Protein 9M1Q (pdb70)

Structure (mmCIF, N/CA/C/O backbone):
data_9M1Q
#
_entry.id   9M1Q
#
_cell.length_a   124.008
_cell.length_b   58.547
_cell.length_c   84.870
_cell.angle_alpha   90.000
_cell.angle_beta   133.116
_cell.angle_gamma   90.000
#
_symmetry.space_group_name_H-M   'C 1 2 1'
#
loop_
_entity.id
_entity.type
_entity.pdbx_description
1 polymer 'Nucleotide-binding protein Rv1421'
2 non-polymer 'HEXAETHYLENE GLYCOL'
3 water water
#
loop_
_atom_site.group_PDB
_atom_site.id
_atom_site.type_symbol
_atom_site.label_atom_id
_atom_site.label_alt_id
_atom_site.label_comp_id
_atom_site.label_asym_id
_atom_site.label_entity_id
_atom_site.label_seq_id
_atom_site.pdbx_PDB_ins_code
_atom_site.Cartn_x
_atom_site.Cartn_y
_atom_site.Cartn_z
_atom_site.occupancy
_atom_site.B_iso_or_equiv
_atom_site.auth_seq_id
_atom_site.auth_comp_id
_atom_site.auth_asym_id
_atom_site.auth_atom_id
_atom_site.pdbx_PDB_model_num
ATOM 1 N N . GLY A 1 16 ? 31.79782 36.41439 48.86029 1.000 56.89283 16 GLY A N 1
ATOM 2 C CA . GLY A 1 16 ? 30.78694 37.02592 48.01718 1.000 54.77965 16 GLY A CA 1
ATOM 3 C C . GLY A 1 16 ? 29.43628 37.10216 48.70380 1.000 56.33678 16 GLY A C 1
ATOM 4 O O . GLY A 1 16 ? 29.32351 37.63172 49.80856 1.000 54.59658 16 GLY A O 1
ATOM 5 N N . ILE A 1 17 ? 28.40648 36.57202 48.04879 1.000 53.00407 17 ILE A N 1
ATOM 6 C CA . ILE A 1 17 ? 27.06369 36.52000 48.62138 1.000 48.12349 17 ILE A CA 1
ATOM 7 C C . ILE A 1 17 ? 26.37757 35.25646 48.11654 1.000 48.78488 17 ILE A C 1
ATOM 8 O O . ILE A 1 17 ? 26.45387 34.93584 46.92584 1.000 47.30792 17 ILE A O 1
ATOM 13 N N . ASP A 1 18 ? 25.73364 34.52238 49.03053 1.000 42.02861 18 ASP A N 1
ATOM 14 C CA . ASP A 1 18 ? 24.85781 33.41463 48.66758 1.000 39.28799 18 ASP A CA 1
ATOM 15 C C . ASP A 1 18 ? 23.47154 33.98578 48.40250 1.000 33.70345 18 ASP A C 1
ATOM 16 O O . ASP A 1 18 ? 22.97188 34.78722 49.19236 1.000 32.43821 18 ASP A O 1
ATOM 21 N N . VAL A 1 19 ? 22.86246 33.59417 47.29107 1.000 32.37935 19 VAL A N 1
ATOM 22 C CA . VAL A 1 19 ? 21.56670 34.12638 46.88840 1.000 29.52530 19 VAL A CA 1
ATOM 23 C C . VAL A 1 19 ? 20.60505 32.96103 46.71978 1.000 30.30877 19 VAL A C 1
ATOM 24 O O . VAL A 1 19 ? 20.90528 32.00941 45.99269 1.000 29.46910 19 VAL A O 1
ATOM 28 N N . VAL A 1 20 ? 19.44493 33.04860 47.37714 1.000 26.35476 20 VAL A N 1
ATOM 29 C CA . VAL A 1 20 ? 18.36597 32.08192 47.21192 1.000 23.76258 20 VAL A CA 1
ATOM 30 C C . VAL A 1 20 ? 17.16423 32.83799 46.66812 1.000 26.78662 20 VAL A C 1
ATOM 31 O O . VAL A 1 20 ? 16.84591 33.92770 47.15763 1.000 28.00249 20 VAL A O 1
ATOM 35 N N . LEU A 1 21 ? 16.51550 32.28133 45.65251 1.000 22.69498 21 LEU A N 1
ATOM 36 C CA . LEU A 1 21 ? 15.32923 32.88588 45.05822 1.000 26.15032 21 LEU A CA 1
ATOM 37 C C . LEU A 1 21 ? 14.15200 31.95380 45.29084 1.000 29.23228 21 LEU A C 1
ATOM 38 O O . LEU A 1 21 ? 14.20935 30.77829 44.92108 1.000 26.56554 21 LEU A O 1
ATOM 43 N N . VAL A 1 22 ? 13.08600 32.47533 45.89573 1.000 22.76267 22 VAL A N 1
ATOM 44 C CA . VAL A 1 22 ? 11.90420 31.69295 46.24845 1.000 23.92820 22 VAL A CA 1
ATOM 45 C C . VAL A 1 22 ? 10.75401 32.13819 45.36216 1.000 29.47485 22 VAL A C 1
ATOM 46 O O . VAL A 1 22 ? 10.48465 33.34211 45.24117 1.000 25.09414 22 VAL A O 1
ATOM 50 N N . THR A 1 23 ? 10.09703 31.17689 44.71748 1.000 24.79200 23 THR A N 1
ATOM 51 C CA . THR A 1 23 ? 8.84527 31.47176 44.03754 1.000 23.53648 23 THR A CA 1
ATOM 52 C C . THR A 1 23 ? 7.96213 30.23251 44.06872 1.000 25.08100 23 THR A C 1
ATOM 53 O O . THR A 1 23 ? 8.26870 29.24916 44.73953 1.000 22.79450 23 THR A O 1
ATOM 57 N N . GLY A 1 24 ? 6.81893 30.31618 43.42241 1.000 24.27300 24 GLY A N 1
ATOM 58 C CA . GLY A 1 24 ? 5.89224 29.20670 43.43106 1.000 24.40273 24 GLY A CA 1
ATOM 59 C C . GLY A 1 24 ? 4.45478 29.67134 43.31296 1.000 24.55416 24 GLY A C 1
ATOM 60 O O . GLY A 1 24 ? 4.16905 30.84779 43.08763 1.000 26.51306 24 GLY A O 1
ATOM 61 N N . LEU A 1 25 ? 3.55991 28.70971 43.46381 1.000 21.18327 25 LEU A N 1
ATOM 62 C CA . LEU A 1 25 ? 2.13450 28.96199 43.33048 1.000 21.84905 25 LEU A CA 1
ATOM 63 C C . LEU A 1 25 ? 1.55398 29.62994 44.57872 1.000 26.84201 25 LEU A C 1
ATOM 64 O O . LEU A 1 25 ? 2.03040 29.42786 45.69981 1.000 25.23467 25 LEU A O 1
ATOM 69 N N . SER A 1 26 ? 0.51492 30.44913 44.36169 1.000 27.23641 26 SER A N 1
ATOM 70 C CA . SER A 1 26 ? -0.22619 31.07720 45.45544 1.000 25.08551 26 SER A CA 1
ATOM 71 C C . SER A 1 26 ? -0.71779 30.01609 46.42933 1.000 24.65101 26 SER A C 1
ATOM 72 O O . SER A 1 26 ? -1.43438 29.09289 46.03531 1.000 28.96180 26 SER A O 1
ATOM 75 N N . GLY A 1 27 ? -0.35382 30.14979 47.70068 1.000 25.42894 27 GLY A N 1
ATOM 76 C CA . GLY A 1 27 ? -0.81126 29.21757 48.70430 1.000 27.23225 27 GLY A CA 1
ATOM 77 C C . GLY A 1 27 ? 0.03844 27.97813 48.88210 1.000 23.48004 27 GLY A C 1
ATOM 78 O O . GLY A 1 27 ? -0.28080 27.15710 49.74315 1.000 25.19925 27 GLY A O 1
ATOM 79 N N . ALA A 1 28 ? 1.11371 27.82513 48.11410 1.000 21.41716 28 ALA A N 1
ATOM 80 C CA . ALA A 1 28 ? 1.96139 26.64025 48.18828 1.000 20.38343 28 ALA A CA 1
ATOM 81 C C . ALA A 1 28 ? 3.01619 26.73525 49.27702 1.000 23.29763 28 ALA A C 1
ATOM 82 O O . ALA A 1 28 ? 3.67423 25.73158 49.56449 1.000 22.47414 28 ALA A O 1
ATOM 84 N N . GLY A 1 29 ? 3.21980 27.91640 49.85965 1.000 22.70836 29 GLY A N 1
ATOM 85 C CA . GLY A 1 29 ? 4.13101 28.03617 50.98324 1.000 24.56555 29 GLY A CA 1
ATOM 86 C C . GLY A 1 29 ? 5.32034 28.95829 50.83009 1.000 23.22559 29 GLY A C 1
ATOM 87 O O . GLY A 1 29 ? 6.29420 28.81667 51.57435 1.000 23.29345 29 GLY A O 1
ATOM 88 N N . ARG A 1 30 ? 5.26306 29.91193 49.88866 1.000 21.23310 30 ARG A N 1
ATOM 89 C CA . ARG A 1 30 ? 6.35996 30.86655 49.73145 1.000 22.86175 30 ARG A CA 1
ATOM 90 C C . ARG A 1 30 ? 6.60013 31.65978 51.00868 1.000 25.77855 30 ARG A C 1
ATOM 91 O O . ARG A 1 30 ? 7.75583 31.88919 51.38906 1.000 23.29573 30 ARG A O 1
ATOM 99 N N . GLY A 1 31 ? 5.51602 32.08173 51.67491 1.000 25.12077 31 GLY A N 1
ATOM 100 C CA . GLY A 1 31 ? 5.64731 32.83229 52.91789 1.000 27.05891 31 GLY A CA 1
ATOM 101 C C . GLY A 1 31 ? 6.34166 32.05652 54.02661 1.000 26.44303 31 GLY A C 1
ATOM 102 O O . GLY A 1 31 ? 7.20006 32.59500 54.73564 1.000 27.47836 31 GLY A O 1
ATOM 103 N N . THR A 1 32 ? 5.97483 30.78724 54.20303 1.000 24.13672 32 THR A N 1
ATOM 104 C CA . THR A 1 32 ? 6.65285 29.95919 55.19482 1.000 26.29555 32 THR A CA 1
ATOM 105 C C . THR A 1 32 ? 8.10756 29.72056 54.81155 1.000 27.14933 32 THR A C 1
ATOM 106 O O . THR A 1 32 ? 8.98063 29.73874 55.67451 1.000 25.06546 32 THR A O 1
ATOM 110 N N . ALA A 1 33 ? 8.40128 29.52759 53.51860 1.000 22.18848 33 ALA A N 1
ATOM 111 C CA . ALA A 1 33 ? 9.80222 29.36758 53.12969 1.000 22.97049 33 ALA A CA 1
ATOM 112 C C . ALA A 1 33 ? 10.62099 30.60964 53.48382 1.000 24.30353 33 ALA A C 1
ATOM 113 O O . ALA A 1 33 ? 11.76820 30.50143 53.92949 1.000 26.03007 33 ALA A O 1
ATOM 115 N N . ALA A 1 34 ? 10.04755 31.79728 53.29288 1.000 23.14328 34 ALA A N 1
ATOM 116 C CA . ALA A 1 34 ? 10.76955 33.02288 53.61715 1.000 27.57861 34 ALA A CA 1
ATOM 117 C C . ALA A 1 34 ? 10.99746 33.12994 55.11909 1.000 28.52139 34 ALA A C 1
ATOM 118 O O . ALA A 1 34 ? 12.08394 33.52101 55.56090 1.000 30.20843 34 ALA A O 1
ATOM 120 N N . LYS A 1 35 ? 10.00934 32.72561 55.91069 1.000 28.23568 35 LYS A N 1
ATOM 121 C CA . LYS A 1 35 ? 10.15355 32.74579 57.36462 1.000 30.53448 35 LYS A CA 1
ATOM 122 C C . LYS A 1 35 ? 11.22732 31.76982 57.83141 1.000 31.84785 35 LYS A C 1
ATOM 123 O O . LYS A 1 35 ? 12.02811 32.10144 58.71953 1.000 32.77063 35 LYS A O 1
ATOM 129 N N . VAL A 1 36 ? 11.25711 30.55619 57.25729 1.000 26.60480 36 VAL A N 1
ATOM 130 C CA . VAL A 1 36 ? 12.30365 29.59999 57.61249 1.000 27.15056 36 VAL A CA 1
ATOM 131 C C . VAL A 1 36 ? 13.67829 30.16230 57.27086 1.000 30.67500 36 VAL A C 1
ATOM 132 O O . VAL A 1 36 ? 14.61589 30.05698 58.06798 1.000 29.84143 36 VAL A O 1
ATOM 136 N N . LEU A 1 37 ? 13.82116 30.77139 56.09116 1.000 26.54070 37 LEU A N 1
ATOM 137 C CA . LEU A 1 37 ? 15.11881 31.32932 55.70809 1.000 29.26665 37 LEU A CA 1
ATOM 138 C C . LEU A 1 37 ? 15.51821 32.48434 56.62486 1.000 30.61833 37 LEU A C 1
ATOM 139 O O . LEU A 1 37 ? 16.68648 32.61102 57.00411 1.000 31.25658 37 LEU A O 1
ATOM 144 N N . GLU A 1 38 ? 14.57237 33.35745 56.96126 1.000 31.87029 38 GLU A N 1
ATOM 145 C CA . GLU A 1 38 ? 14.88820 34.43280 57.89923 1.000 34.70342 38 GLU A CA 1
ATOM 146 C C . GLU A 1 38 ? 15.37454 33.86392 59.22675 1.000 36.48062 38 GLU A C 1
ATOM 147 O O . GLU A 1 38 ? 16.37738 34.33491 59.79175 1.000 35.42027 38 GLU A O 1
ATOM 153 N N . ASP A 1 39 ? 14.70210 32.81464 59.71325 1.000 32.81044 39 ASP A N 1
ATOM 154 C CA . ASP A 1 39 ? 15.08414 32.16510 60.96547 1.000 36.64501 39 ASP A CA 1
ATOM 155 C C . ASP A 1 39 ? 16.47943 31.55368 60.89561 1.000 41.26004 39 ASP A C 1
ATOM 156 O O . ASP A 1 39 ? 17.17441 31.47647 61.91967 1.000 37.87777 39 ASP A O 1
ATOM 161 N N . LEU A 1 40 ? 16.89420 31.07883 59.71480 1.000 32.83384 40 LEU A N 1
ATOM 162 C CA . LEU A 1 40 ? 18.22408 30.51667 59.51871 1.000 32.11698 40 LEU A CA 1
ATOM 163 C C . LEU A 1 40 ? 19.28422 31.58576 59.31565 1.000 36.80436 40 LEU A C 1
ATOM 164 O O . LEU A 1 40 ? 20.45125 31.23774 59.12156 1.000 40.20663 40 LEU A O 1
ATOM 169 N N . GLY A 1 41 ? 18.90671 32.86765 59.32171 1.000 37.84350 41 GLY A N 1
ATOM 170 C CA . GLY A 1 41 ? 19.85804 33.96226 59.26795 1.000 39.69918 41 GLY A CA 1
ATOM 171 C C . GLY A 1 41 ? 19.92296 34.69787 57.95148 1.000 39.25720 41 GLY A C 1
ATOM 172 O O . GLY A 1 41 ? 20.72852 35.62397 57.81792 1.000 37.89678 41 GLY A O 1
ATOM 173 N N . TRP A 1 42 ? 19.09881 34.33028 56.97717 1.000 35.43893 42 TRP A N 1
ATOM 174 C CA . TRP A 1 42 ? 19.07403 35.02751 55.70302 1.000 34.00894 42 TRP A CA 1
ATOM 175 C C . TRP A 1 42 ? 18.41000 36.38686 55.84967 1.000 32.41845 42 TRP A C 1
ATOM 176 O O . TRP A 1 42 ? 17.46428 36.56041 56.61789 1.000 36.91094 42 TRP A O 1
ATOM 187 N N . TYR A 1 43 ? 18.90815 37.36200 55.09923 1.000 35.18394 43 TYR A N 1
ATOM 188 C CA . TYR A 1 43 ? 18.18256 38.60883 54.91285 1.000 38.40098 43 TYR A CA 1
ATOM 189 C C . TYR A 1 43 ? 17.19801 38.39802 53.76774 1.000 35.26912 43 TYR A C 1
ATOM 190 O O . TYR A 1 43 ? 17.60281 38.04444 52.65685 1.000 35.58070 43 TYR A O 1
ATOM 199 N N . VAL A 1 44 ? 15.91135 38.59811 54.03464 1.000 36.37147 44 VAL A N 1
ATOM 200 C CA . VAL A 1 44 ? 14.86146 38.26000 53.08005 1.000 37.33892 44 VAL A CA 1
ATOM 201 C C . VAL A 1 44 ? 14.26168 39.53862 52.51649 1.000 40.60951 44 VAL A C 1
ATOM 202 O O . VAL A 1 44 ? 13.67012 40.34258 53.25334 1.000 42.79740 44 VAL A O 1
ATOM 206 N N . ALA A 1 45 ? 14.41636 39.72297 51.21107 1.000 37.15470 45 ALA A N 1
ATOM 207 C CA . ALA A 1 45 ? 13.70856 40.76164 50.46978 1.000 40.94776 45 ALA A CA 1
ATOM 208 C C . ALA A 1 45 ? 12.44491 40.14158 49.88270 1.000 46.10017 45 ALA A C 1
ATOM 209 O O . ALA A 1 45 ? 12.52348 39.29063 48.99185 1.000 41.50622 45 ALA A O 1
ATOM 211 N N . ASP A 1 46 ? 11.27906 40.54782 50.38281 1.000 46.07952 46 ASP A N 1
ATOM 212 C CA . ASP A 1 46 ? 10.03737 39.95581 49.90243 1.000 46.59379 46 ASP A CA 1
ATOM 213 C C . ASP A 1 46 ? 9.43228 40.80426 48.79237 1.000 49.96334 46 ASP A C 1
ATOM 214 O O . ASP A 1 46 ? 9.65941 42.01497 48.70858 1.000 50.47779 46 ASP A O 1
ATOM 219 N N . ASN A 1 47 ? 8.66607 40.13758 47.93028 1.000 46.23557 47 ASN A N 1
ATOM 220 C CA . ASN A 1 47 ? 7.92523 40.77241 46.84093 1.000 52.64044 47 ASN A CA 1
ATOM 221 C C . ASN A 1 47 ? 8.83892 41.59441 45.93457 1.000 55.82110 47 ASN A C 1
ATOM 222 O O . ASN A 1 47 ? 8.43033 42.61007 45.36384 1.000 56.34946 47 ASN A O 1
ATOM 227 N N . LEU A 1 48 ? 10.07569 41.13417 45.77227 1.000 50.70154 48 LEU A N 1
ATOM 228 C CA . LEU A 1 48 ? 11.07437 41.84661 44.99219 1.000 55.65169 48 LEU A CA 1
ATOM 229 C C . LEU A 1 48 ? 11.02951 41.38029 43.54305 1.000 58.78231 48 LEU A C 1
ATOM 230 O O . LEU A 1 48 ? 11.26530 40.19180 43.28324 1.000 57.49943 48 LEU A O 1
ATOM 235 N N . PRO A 1 49 ? 10.73109 42.24768 42.57323 1.000 62.09604 49 PRO A N 1
ATOM 236 C CA . PRO A 1 49 ? 10.93373 41.86618 41.17922 1.000 64.24492 49 PRO A CA 1
ATOM 237 C C . PRO A 1 49 ? 12.41203 41.65579 40.90162 1.000 63.63663 49 PRO A C 1
ATOM 238 O O . PRO A 1 49 ? 13.27521 42.22299 41.59538 1.000 67.62946 49 PRO A O 1
ATOM 242 N N . PRO A 1 50 ? 12.75623 40.82107 39.92001 1.000 66.42961 50 PRO A N 1
ATOM 243 C CA . PRO A 1 50 ? 14.16039 40.39665 39.77218 1.000 68.23721 50 PRO A CA 1
ATOM 244 C C . PRO A 1 50 ? 15.16780 41.52441 39.60935 1.000 67.29427 50 PRO A C 1
ATOM 245 O O . PRO A 1 50 ? 16.34116 41.33121 39.94948 1.000 65.95638 50 PRO A O 1
ATOM 249 N N . GLN A 1 51 ? 14.76127 42.69364 39.10858 1.000 70.57945 51 GLN A N 1
ATOM 250 C CA . GLN A 1 51 ? 15.74977 43.72082 38.79309 1.000 69.84612 51 GLN A CA 1
ATOM 251 C C . GLN A 1 51 ? 16.51031 44.18070 40.03049 1.000 68.95634 51 GLN A C 1
ATOM 252 O O . GLN A 1 51 ? 17.69329 44.52241 39.93321 1.000 71.56120 51 GLN A O 1
ATOM 258 N N . LEU A 1 52 ? 15.86638 44.17932 41.20045 1.000 67.00466 52 LEU A N 1
ATOM 259 C CA . LEU A 1 52 ? 16.52870 44.67047 42.40392 1.000 66.79651 52 LEU A CA 1
ATOM 260 C C . LEU A 1 52 ? 17.60278 43.72378 42.91259 1.000 64.98663 52 LEU A C 1
ATOM 261 O O . LEU A 1 52 ? 18.42270 44.13873 43.73782 1.000 61.14541 52 LEU A O 1
ATOM 266 N N . ILE A 1 53 ? 17.60310 42.46446 42.46577 1.000 64.06151 53 ILE A N 1
ATOM 267 C CA . ILE A 1 53 ? 18.55941 41.48879 42.98688 1.000 60.88163 53 ILE A CA 1
ATOM 268 C C . ILE A 1 53 ? 19.98527 41.95226 42.71214 1.000 55.05504 53 ILE A C 1
ATOM 269 O O . ILE A 1 53 ? 20.79161 42.12708 43.63252 1.000 56.80570 53 ILE A O 1
ATOM 274 N N . THR A 1 54 ? 20.30720 42.17337 41.43629 1.000 59.98058 54 THR A N 1
ATOM 275 C CA . THR A 1 54 ? 21.65885 42.58109 41.06516 1.000 60.02813 54 THR A CA 1
ATOM 276 C C . THR A 1 54 ? 22.01508 43.93072 41.67055 1.000 59.37578 54 THR A C 1
ATOM 277 O O . THR A 1 54 ? 23.12130 44.11615 42.19329 1.000 57.00036 54 THR A O 1
ATOM 281 N N . ARG A 1 55 ? 21.08504 44.88543 41.61376 1.000 61.03339 55 ARG A N 1
ATOM 282 C CA . ARG A 1 55 ? 21.32892 46.18452 42.22742 1.000 62.00038 55 ARG A CA 1
ATOM 283 C C . ARG A 1 55 ? 21.55844 46.04596 43.72590 1.000 57.63392 55 ARG A C 1
ATOM 284 O O . ARG A 1 55 ? 22.44040 46.70516 44.28588 1.000 59.03122 55 ARG A O 1
ATOM 292 N N . MET A 1 56 ? 20.79699 45.16665 44.38858 1.000 59.49251 56 MET A N 1
ATOM 293 C CA . MET A 1 56 ? 20.99292 44.95149 45.81928 1.000 56.09579 56 MET A CA 1
ATOM 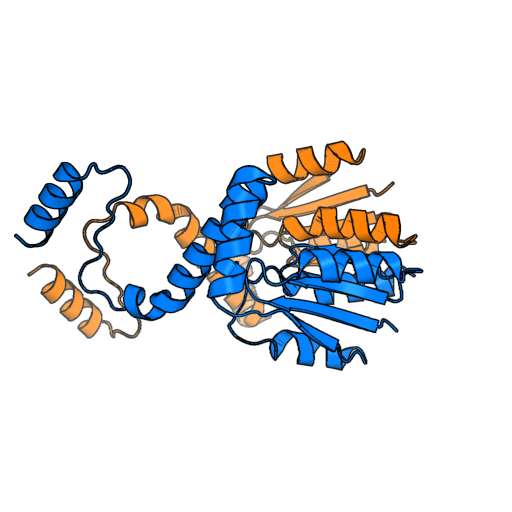294 C C . MET A 1 56 ? 22.32324 44.26600 46.10129 1.000 56.69087 56 MET A C 1
ATOM 295 O O . MET A 1 56 ? 23.03273 44.64009 47.04386 1.000 55.60170 56 MET A O 1
ATOM 300 N N . VAL A 1 57 ? 22.67156 43.24803 45.31075 1.000 56.49547 57 VAL A N 1
ATOM 301 C CA . VAL A 1 57 ? 23.97065 42.60151 45.47639 1.000 56.81841 57 VAL A CA 1
ATOM 302 C C . VAL A 1 57 ? 25.09388 43.60477 45.23313 1.000 56.52528 57 VAL A C 1
ATOM 303 O O . VAL A 1 57 ? 26.01501 43.74272 46.04891 1.000 56.18168 57 VAL A O 1
ATOM 307 N N . ASP A 1 58 ? 25.02047 44.33950 44.11612 1.000 56.92868 58 ASP A N 1
ATOM 308 C CA . ASP A 1 58 ? 26.03403 45.35203 43.82868 1.000 56.82813 58 ASP A CA 1
ATOM 309 C C . ASP A 1 58 ? 26.07814 46.41169 44.92130 1.000 55.25457 58 ASP A C 1
ATOM 310 O O . ASP A 1 58 ? 27.15949 46.87297 45.31028 1.000 54.14079 58 ASP A O 1
ATOM 315 N N . PHE A 1 59 ? 24.91118 46.82374 45.41908 1.000 53.05325 59 PHE A N 1
ATOM 316 C CA . PHE A 1 59 ? 24.89009 47.78682 46.51106 1.000 54.26404 59 PHE A CA 1
ATOM 317 C C . PHE A 1 59 ? 25.56881 47.20993 47.74477 1.000 56.52033 59 PHE A C 1
ATOM 318 O O . PHE A 1 59 ? 26.47206 47.82874 48.31500 1.000 58.75257 59 PHE A O 1
ATOM 326 N N . GLY A 1 60 ? 25.15614 46.00980 48.15755 1.000 57.65477 60 GLY A N 1
ATOM 327 C CA . GLY A 1 60 ? 25.73405 45.40393 49.34650 1.000 56.29626 60 GLY A CA 1
ATOM 328 C C . GLY A 1 60 ? 27.23171 45.20041 49.23908 1.000 56.37425 60 GLY A C 1
ATOM 329 O O . GLY A 1 60 ? 27.97081 45.46666 50.19058 1.000 60.20723 60 GLY A O 1
ATOM 330 N N . LEU A 1 61 ? 27.70089 44.72695 48.08039 1.000 57.22380 61 LEU A N 1
ATOM 331 C CA . LEU A 1 61 ? 29.13934 44.59319 47.86600 1.000 59.12343 61 LEU A CA 1
ATOM 332 C C . LEU A 1 61 ? 29.83892 45.93301 48.06145 1.000 60.54801 61 LEU A C 1
ATOM 333 O O . LEU A 1 61 ? 30.82027 46.03335 48.80625 1.000 62.57991 61 LEU A O 1
ATOM 338 N N . ALA A 1 62 ? 29.32470 46.98503 47.41786 1.000 59.18687 62 ALA A N 1
ATOM 339 C CA . ALA A 1 62 ? 29.87703 48.31991 47.61743 1.000 59.13852 62 ALA A CA 1
ATOM 340 C C . ALA A 1 62 ? 29.63963 48.82474 49.03467 1.000 59.05052 62 ALA A C 1
ATOM 341 O O . ALA A 1 62 ? 30.43897 49.61350 49.55156 1.000 57.47235 62 ALA A O 1
ATOM 343 N N . ALA A 1 63 ? 28.56198 48.37974 49.68122 1.000 57.63745 63 ALA A N 1
ATOM 344 C CA . ALA A 1 63 ? 28.21033 48.87536 51.00669 1.000 57.20949 63 ALA A CA 1
ATOM 345 C C . ALA A 1 63 ? 29.04546 48.26840 52.12765 1.000 62.34705 63 ALA A C 1
ATOM 346 O O . ALA A 1 63 ? 28.91306 48.70894 53.27590 1.000 63.47515 63 ALA A O 1
ATOM 348 N N . GLY A 1 64 ? 29.89843 47.28847 51.83249 1.000 62.11260 64 GLY A N 1
ATOM 349 C CA . GLY A 1 64 ? 30.62230 46.58623 52.87401 1.000 57.87341 64 GLY A CA 1
ATOM 350 C C . GLY A 1 64 ? 29.66354 45.89695 53.81972 1.000 60.58403 64 GLY A C 1
ATOM 351 O O . GLY A 1 64 ? 29.81090 45.97386 55.04362 1.000 62.22085 64 GLY A O 1
ATOM 352 N N . SER A 1 65 ? 28.66700 45.22291 53.25579 1.000 59.39426 65 SER A N 1
ATOM 353 C CA . SER A 1 65 ? 27.59093 44.66665 54.06054 1.000 60.39813 65 SER A CA 1
ATOM 354 C C . SER A 1 65 ? 28.06044 43.45578 54.85483 1.000 55.06722 65 SER A C 1
ATOM 355 O O . SER A 1 65 ? 28.82633 42.62161 54.36584 1.000 58.06605 65 SER A O 1
ATOM 358 N N . ARG A 1 66 ? 27.59168 43.37043 56.09740 1.000 55.16480 66 ARG A N 1
ATOM 359 C CA . ARG A 1 66 ? 27.66163 42.11818 56.83767 1.000 55.65130 66 ARG A CA 1
ATOM 360 C C . ARG A 1 66 ? 26.81857 41.03086 56.17836 1.000 54.71728 66 ARG A C 1
ATOM 361 O O . ARG A 1 66 ? 27.08947 39.84039 56.37649 1.000 53.14622 66 ARG A O 1
ATOM 369 N N . ILE A 1 67 ? 25.81332 41.41664 55.39358 1.000 53.03037 67 ILE A N 1
ATOM 370 C CA . ILE A 1 67 ? 24.85889 40.47337 54.81506 1.000 47.34723 67 ILE A CA 1
ATOM 371 C C . ILE A 1 67 ? 25.57024 39.65299 53.74634 1.000 43.91021 67 ILE A C 1
ATOM 372 O O . ILE A 1 67 ? 25.91351 40.17066 52.68127 1.000 46.21032 67 ILE A O 1
ATOM 377 N N . THR A 1 68 ? 25.77647 38.36684 54.02217 1.000 39.05298 68 THR A N 1
ATOM 378 C CA . THR A 1 68 ? 26.34514 37.43779 53.05862 1.000 41.29726 68 THR A CA 1
ATOM 379 C C . THR A 1 68 ? 25.33467 36.40853 52.56230 1.000 40.50322 68 THR A C 1
ATOM 380 O O . THR A 1 68 ? 25.69052 35.55706 51.73914 1.000 41.64290 68 THR A O 1
ATOM 384 N N . GLN A 1 69 ? 24.09847 36.45045 53.05428 1.000 38.70047 69 GLN A N 1
ATOM 385 C CA . GLN A 1 69 ? 23.06418 35.46916 52.71519 1.000 35.25037 69 GLN A CA 1
ATOM 386 C C . GLN A 1 69 ? 21.78982 36.24047 52.38703 1.000 33.52674 69 GLN A C 1
ATOM 387 O O . GLN A 1 69 ? 21.11657 36.73672 53.29381 1.000 34.81878 69 GLN A O 1
ATOM 393 N N . LEU A 1 70 ? 21.47324 36.34381 51.09801 1.000 32.11919 70 LEU A N 1
ATOM 394 C CA . LEU A 1 70 ? 20.32569 37.10096 50.61057 1.000 31.62707 70 LEU A CA 1
ATOM 395 C C . LEU A 1 70 ? 19.29760 36.14047 50.02778 1.000 30.15262 70 LEU A C 1
ATOM 396 O O . LEU A 1 70 ? 19.61185 35.37189 49.11768 1.000 31.29192 70 LEU A O 1
ATOM 401 N N . ALA A 1 71 ? 18.07737 36.19235 50.54334 1.000 31.21442 71 ALA A N 1
ATOM 402 C CA . ALA A 1 71 ? 16.95733 35.44473 49.98154 1.000 29.47239 71 ALA A CA 1
ATOM 403 C C . ALA A 1 71 ? 15.92234 36.42458 49.45279 1.000 35.13855 71 ALA A C 1
ATOM 404 O O . ALA A 1 71 ? 15.65582 37.45986 50.07540 1.000 34.16185 71 ALA A O 1
ATOM 406 N N . VAL A 1 72 ? 15.35650 36.11080 48.29291 1.000 29.65467 72 VAL A N 1
ATOM 407 C CA . VAL A 1 72 ? 14.40708 36.98251 47.61912 1.000 31.28824 72 VAL A CA 1
ATOM 408 C C . VAL A 1 72 ? 13.15568 36.17283 47.33764 1.000 34.66202 72 VAL A C 1
ATOM 409 O O . VAL A 1 72 ? 13.23925 35.09209 46.74314 1.000 30.13939 72 VAL A O 1
ATOM 413 N N . VAL A 1 73 ? 12.00621 36.67292 47.78047 1.000 31.44986 73 VAL A N 1
ATOM 414 C CA . VAL A 1 73 ? 10.72356 36.13822 47.33284 1.000 31.45297 73 VAL A CA 1
ATOM 415 C C . VAL A 1 73 ? 10.31252 36.96770 46.12975 1.000 38.96450 73 VAL A C 1
ATOM 416 O O . VAL A 1 73 ? 10.03842 38.16504 46.25283 1.000 38.79244 73 VAL A O 1
ATOM 420 N N . MET A 1 74 ? 10.28269 36.33398 44.96354 1.000 35.73509 74 MET A N 1
ATOM 421 C CA . MET A 1 74 ? 10.23996 37.07070 43.71158 1.000 42.20304 74 MET A CA 1
ATOM 422 C C . MET A 1 74 ? 8.82310 37.53387 43.41406 1.000 47.41561 74 MET A C 1
ATOM 423 O O . MET A 1 74 ? 7.86416 36.76831 43.55504 1.000 45.60071 74 MET A O 1
ATOM 428 N N . ASP A 1 75 ? 8.69953 38.80436 43.03153 1.000 52.12433 75 ASP A N 1
ATOM 429 C CA . ASP A 1 75 ? 7.45265 39.36833 42.51764 1.000 55.30262 75 ASP A CA 1
ATOM 430 C C . ASP A 1 75 ? 7.37594 39.04456 41.03165 1.000 60.25851 75 ASP A C 1
ATOM 431 O O . ASP A 1 75 ? 7.91050 39.76299 40.18586 1.000 61.52412 75 ASP A O 1
ATOM 436 N N . VAL A 1 76 ? 6.71605 37.93179 40.70841 1.000 58.48532 76 VAL A N 1
ATOM 437 C CA . VAL A 1 76 ? 6.56582 37.53328 39.31360 1.000 63.31635 76 VAL A CA 1
ATOM 438 C C . VAL A 1 76 ? 5.29252 38.09510 38.69118 1.000 66.84456 76 VAL A C 1
ATOM 439 O O . VAL A 1 76 ? 5.19971 38.17949 37.45624 1.000 67.02269 76 VAL A O 1
ATOM 443 N N . ARG A 1 77 ? 4.30886 38.47904 39.50843 1.000 66.96834 77 ARG A N 1
ATOM 444 C CA . ARG A 1 77 ? 3.07764 39.10748 39.02809 1.000 67.11744 77 ARG A CA 1
ATOM 445 C C . ARG A 1 77 ? 3.27500 40.57381 38.65760 1.000 73.06128 77 ARG A C 1
ATOM 446 O O . ARG A 1 77 ? 2.41715 41.41376 38.94574 1.000 72.58966 77 ARG A O 1
ATOM 454 N N . SER A 1 78 ? 4.40593 40.90686 38.04067 1.000 75.50516 78 SER A N 1
ATOM 455 C CA . SER A 1 78 ? 4.67625 42.25121 37.56373 1.000 78.13494 78 SER A CA 1
ATOM 456 C C . SER A 1 78 ? 4.98540 42.20103 36.07656 1.000 80.71633 78 SER A C 1
ATOM 457 O O . SER A 1 78 ? 5.67933 41.29208 35.61027 1.000 80.49343 78 SER A O 1
ATOM 460 N N . ARG A 1 79 ? 4.46693 43.18772 35.33454 1.000 78.70940 79 ARG A N 1
ATOM 461 C CA . ARG A 1 79 ? 4.76148 43.27707 33.90688 1.000 80.76481 79 ARG A CA 1
ATOM 462 C C . ARG A 1 79 ? 6.26200 43.34742 33.65215 1.000 81.89726 79 ARG A C 1
ATOM 463 O O . ARG A 1 79 ? 6.73173 42.93340 32.58532 1.000 82.59668 79 ARG A O 1
ATOM 471 N N . GLY A 1 80 ? 7.02575 43.85555 34.61855 1.000 81.45916 80 GLY A N 1
ATOM 472 C CA . GLY A 1 80 ? 8.47047 43.89425 34.51697 1.000 80.66534 80 GLY A CA 1
ATOM 473 C C . GLY A 1 80 ? 9.11978 42.59367 34.94219 1.000 82.22058 80 GLY A C 1
ATOM 474 O O . GLY A 1 80 ? 9.86401 42.54934 35.92786 1.000 83.70230 80 GLY A O 1
ATOM 475 N N . PHE A 1 81 ? 8.83362 41.52595 34.19774 1.000 81.25362 81 PHE A N 1
ATOM 476 C CA . PHE A 1 81 ? 9.39210 40.20166 34.44368 1.000 77.29610 81 PHE A CA 1
ATOM 477 C C . PHE A 1 81 ? 9.09098 39.29431 33.25835 1.000 74.85387 81 PHE A C 1
ATOM 478 O O . PHE A 1 81 ? 7.93717 38.91283 33.04280 1.000 75.79913 81 PHE A O 1
ATOM 486 N N . THR A 1 82 ? 10.11083 38.95168 32.47642 1.000 73.91782 82 THR A N 1
ATOM 487 C CA . THR A 1 82 ? 9.92727 37.99840 31.39264 1.000 72.33139 82 THR A CA 1
ATOM 488 C C . THR A 1 82 ? 9.60846 36.61564 31.96701 1.000 71.63050 82 THR A C 1
ATOM 489 O O . THR A 1 82 ? 9.54187 36.41458 33.18145 1.000 73.18173 82 THR A O 1
ATOM 493 N N . GLY A 1 83 ? 9.40741 35.63962 31.08100 1.000 71.70466 83 GLY A N 1
ATOM 494 C CA . GLY A 1 83 ? 8.98260 34.32606 31.53623 1.000 66.35237 83 GLY A CA 1
ATOM 495 C C . GLY A 1 83 ? 10.04916 33.52029 32.25632 1.000 62.46735 83 GLY A C 1
ATOM 496 O O . GLY A 1 83 ? 9.70688 32.64025 33.05128 1.000 57.20364 83 GLY A O 1
ATOM 497 N N . ASP A 1 84 ? 11.32459 33.80660 32.01374 1.000 63.47891 84 ASP A N 1
ATOM 498 C CA . ASP A 1 84 ? 12.42096 32.95453 32.45310 1.000 59.88922 84 ASP A CA 1
ATOM 499 C C . ASP A 1 84 ? 13.33607 33.69724 33.42337 1.000 63.97815 84 ASP A C 1
ATOM 500 O O . ASP A 1 84 ? 13.24208 34.91462 33.59786 1.000 64.92331 84 ASP A O 1
ATOM 505 N N . LEU A 1 85 ? 14.24472 32.94125 34.04856 1.000 59.33365 85 LEU A N 1
ATOM 506 C CA . LEU A 1 85 ? 15.26344 33.49119 34.93786 1.000 58.32165 85 LEU A CA 1
ATOM 507 C C . LEU A 1 85 ? 16.65019 33.51392 34.30468 1.000 60.49239 85 LEU A C 1
ATOM 508 O O . LEU A 1 85 ? 17.64212 33.70255 35.01871 1.000 58.32133 85 LEU A O 1
ATOM 513 N N . ASP A 1 86 ? 16.75257 33.31708 32.98724 1.000 64.26134 86 ASP A N 1
ATOM 514 C CA . ASP A 1 86 ? 18.07051 33.29620 32.35603 1.000 62.75868 86 ASP A CA 1
ATOM 515 C C . ASP A 1 86 ? 18.74953 34.65690 32.41739 1.000 62.16377 86 ASP A C 1
ATOM 516 O O . ASP A 1 86 ? 19.98238 34.73128 32.42769 1.000 63.57391 86 ASP A O 1
ATOM 521 N N . SER A 1 87 ? 17.97215 35.73914 32.45555 1.000 61.90440 87 SER A N 1
ATOM 522 C CA . SER A 1 87 ? 18.57162 37.06213 32.57885 1.000 62.73937 87 SER A CA 1
ATOM 523 C C . SER A 1 87 ? 19.21307 37.24713 33.94801 1.000 62.33869 87 SER A C 1
ATOM 524 O O . SER A 1 87 ? 20.32102 37.78772 34.05471 1.000 60.20214 87 SER A O 1
ATOM 527 N N . VAL A 1 88 ? 18.53494 36.79442 35.00532 1.000 59.83349 88 VAL A N 1
ATOM 528 C CA . VAL A 1 88 ? 19.06378 36.95837 36.35438 1.000 57.72330 88 VAL A CA 1
ATOM 529 C C . VAL A 1 88 ? 20.28457 36.07258 36.56239 1.000 53.03316 88 VAL A C 1
ATOM 530 O O . VAL A 1 88 ? 21.27694 36.49431 37.16955 1.000 54.30929 88 VAL A O 1
ATOM 534 N N . ARG A 1 89 ? 20.23832 34.83596 36.06279 1.000 53.22937 89 ARG A N 1
ATOM 535 C CA . ARG A 1 89 ? 21.35401 33.92021 36.27623 1.000 52.76753 89 ARG A CA 1
ATOM 536 C C . ARG A 1 89 ? 22.62266 34.41514 35.58432 1.000 57.41976 89 ARG A C 1
ATOM 537 O O . ARG A 1 89 ? 23.71678 34.34239 36.15582 1.000 51.47467 89 ARG A O 1
ATOM 545 N N . ASN A 1 90 ? 22.49524 34.92952 34.35733 1.000 58.76668 90 ASN A N 1
ATOM 546 C CA . ASN A 1 90 ? 23.67401 35.37587 33.61728 1.000 60.09531 90 ASN A CA 1
ATOM 547 C C . ASN A 1 90 ? 24.30509 36.60243 34.26523 1.000 58.84792 90 ASN A C 1
ATOM 548 O O . ASN A 1 90 ? 25.53383 36.68787 34.37708 1.000 58.91183 90 ASN A O 1
ATOM 553 N N . GLU A 1 91 ? 23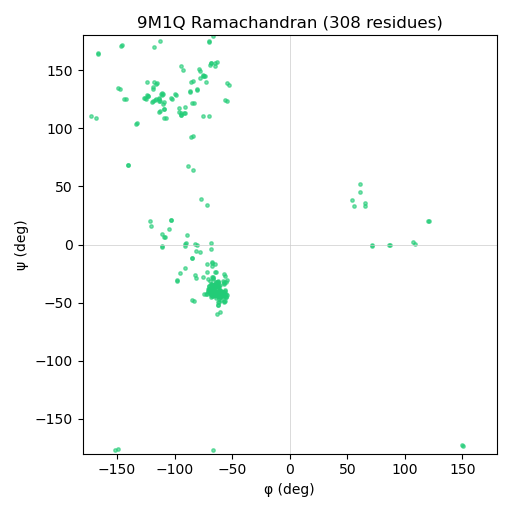.48421 37.55568 34.71137 1.000 58.96334 91 GLU A N 1
ATOM 554 C CA . GLU A 1 91 ? 24.02981 38.74708 35.35417 1.000 59.12895 91 GLU A CA 1
ATOM 555 C C . GLU A 1 91 ? 24.65471 38.41986 36.70770 1.000 58.72909 91 GLU A C 1
ATOM 556 O O . GLU A 1 91 ? 25.70276 38.97365 37.06129 1.000 57.05710 91 GLU A O 1
ATOM 562 N N . LEU A 1 92 ? 24.03576 37.52348 37.48177 1.000 52.43796 92 LEU A N 1
ATOM 563 C CA . LEU A 1 92 ? 24.68501 37.06541 38.70610 1.000 52.87345 92 LEU A CA 1
ATOM 564 C C . LEU A 1 92 ? 25.97683 36.31663 38.40543 1.000 50.46170 92 LEU A C 1
ATOM 565 O O . LEU A 1 92 ? 26.92658 36.37453 39.19434 1.000 46.41015 92 LEU A O 1
ATOM 570 N N . ALA A 1 93 ? 26.02907 35.61530 37.26939 1.000 53.06747 93 ALA A N 1
ATOM 571 C CA . ALA A 1 93 ? 27.22197 34.85409 36.91106 1.000 53.19332 93 ALA A CA 1
ATOM 572 C C . ALA A 1 93 ? 28.43022 35.76554 36.72889 1.000 55.34936 93 ALA A C 1
ATOM 573 O O . ALA A 1 93 ? 29.55558 35.39418 37.08292 1.000 53.03948 93 ALA A O 1
ATOM 575 N N . THR A 1 94 ? 28.21757 36.97060 36.19787 1.000 55.67122 94 THR A N 1
ATOM 576 C CA . THR A 1 94 ? 29.32368 37.91102 36.03447 1.000 58.58346 94 THR A CA 1
ATOM 577 C C . THR A 1 94 ? 29.86255 38.42805 37.35968 1.000 59.03154 94 THR A C 1
ATOM 578 O O . THR A 1 94 ? 30.84458 39.17736 37.35568 1.000 64.34495 94 THR A O 1
ATOM 582 N N . ARG A 1 95 ? 29.25188 38.05800 38.48526 1.000 55.03830 95 ARG A N 1
ATOM 583 C CA . ARG A 1 95 ? 29.72406 38.46623 39.80071 1.000 52.48517 95 ARG A CA 1
ATOM 584 C C . ARG A 1 95 ? 30.04550 37.27017 40.68308 1.000 46.55731 95 ARG A C 1
ATOM 585 O O . ARG A 1 95 ? 30.07793 37.40218 41.91083 1.000 47.87396 95 ARG A O 1
ATOM 593 N N . ALA A 1 96 ? 30.27428 36.10476 40.07036 1.000 48.94197 96 ALA A N 1
ATOM 594 C CA . ALA A 1 96 ? 30.71072 34.89306 40.76592 1.000 48.92511 96 ALA A CA 1
ATOM 595 C C . ALA A 1 96 ? 29.64364 34.38333 41.73511 1.000 45.10897 96 ALA A C 1
ATOM 596 O O . ALA A 1 96 ? 29.96041 33.86150 42.80374 1.000 45.86948 96 ALA A O 1
ATOM 598 N N . ILE A 1 97 ? 28.37260 34.52604 41.35634 1.000 48.09605 97 ILE A N 1
ATOM 599 C CA . ILE A 1 97 ? 27.24729 34.08831 42.17605 1.000 39.75878 97 ILE A CA 1
ATOM 600 C C . ILE A 1 97 ? 26.37150 33.16420 41.34498 1.000 40.18920 97 ILE A C 1
ATOM 601 O O . ILE A 1 97 ? 25.94376 33.53294 40.24490 1.000 39.64343 97 ILE A O 1
ATOM 606 N N . THR A 1 98 ? 26.11108 31.96469 41.86891 1.000 39.32472 98 THR A N 1
ATOM 607 C CA . THR A 1 98 ? 25.11484 31.06732 41.29128 1.000 41.17162 98 THR A CA 1
ATOM 608 C C . THR A 1 98 ? 23.91965 31.01419 42.23195 1.000 33.37963 98 THR A C 1
ATOM 609 O O . THR A 1 98 ? 24.02989 30.43935 43.32430 1.000 36.35863 98 THR A O 1
ATOM 613 N N . PRO A 1 99 ? 22.78113 31.59656 41.87358 1.000 33.75153 99 PRO A N 1
ATOM 614 C CA . PRO A 1 99 ? 21.62946 31.56363 42.77851 1.000 34.40207 99 PRO A CA 1
ATOM 615 C C . PRO A 1 99 ? 21.07648 30.15527 42.90898 1.000 32.63481 99 PRO A C 1
ATOM 616 O O . PRO A 1 99 ? 21.25854 29.29668 42.04166 1.000 36.02293 99 PRO A O 1
ATOM 620 N N . ARG A 1 100 ? 20.40097 29.92212 44.02741 1.000 29.41637 100 ARG A N 1
ATOM 621 C CA . ARG A 1 100 ? 19.68601 28.67355 44.26482 1.000 28.14628 100 ARG A CA 1
ATOM 622 C C . ARG A 1 100 ? 18.19905 28.99093 44.21575 1.000 30.14449 100 ARG A C 1
ATOM 623 O O . ARG A 1 100 ? 17.72997 29.84715 44.97004 1.000 28.63142 100 ARG A O 1
ATOM 631 N N . VAL A 1 101 ? 17.47390 28.33819 43.30904 1.000 25.57687 101 VAL A N 1
ATOM 632 C CA . VAL A 1 101 ? 16.05591 28.62970 43.07086 1.000 24.77004 101 VAL A CA 1
ATOM 633 C C . VAL A 1 101 ? 15.19042 27.56881 43.74272 1.000 26.63019 101 VAL A C 1
ATOM 634 O O . VAL A 1 101 ? 15.32248 26.36909 43.46586 1.000 23.57542 101 VAL A O 1
ATOM 638 N N . VAL A 1 102 ? 14.26091 28.01495 44.59530 1.000 23.11466 102 VAL A N 1
ATOM 639 C CA . VAL A 1 102 ? 13.32860 27.14175 45.29907 1.000 20.45265 102 VAL A CA 1
ATOM 640 C C . VAL A 1 102 ? 11.94268 27.40123 44.72298 1.000 26.29776 102 VAL A C 1
ATOM 641 O O . VAL A 1 102 ? 11.52418 28.56022 44.61789 1.000 26.02534 102 VAL A O 1
ATOM 645 N N . PHE A 1 103 ? 11.22650 26.33214 44.34698 1.000 20.97029 103 PHE A N 1
ATOM 646 C CA . PHE A 1 103 ? 9.90299 26.45642 43.75792 1.000 21.03334 103 PHE A CA 1
ATOM 647 C C . PHE A 1 103 ? 8.88193 25.72646 44.62730 1.000 22.91369 103 PHE A C 1
ATOM 648 O O . PHE A 1 103 ? 9.00579 24.51477 44.84996 1.000 22.00199 103 PHE A O 1
ATOM 656 N N . MET A 1 104 ? 7.85789 26.44962 45.09228 1.000 19.98752 104 MET A N 1
ATOM 657 C CA . MET A 1 104 ? 6.82651 25.88830 45.97112 1.000 20.26172 104 MET A CA 1
ATOM 658 C C . MET A 1 104 ? 5.59847 25.52872 45.14546 1.000 22.99954 104 MET A C 1
ATOM 659 O O . MET A 1 104 ? 5.07256 26.37443 44.41787 1.000 21.85891 104 MET A O 1
ATOM 664 N N . GLU A 1 105 ? 5.10750 24.29974 45.28876 1.000 22.01725 105 GLU A N 1
ATOM 665 C CA . GLU A 1 105 ? 3.87212 23.93543 44.59472 1.000 21.57396 105 GLU A CA 1
ATOM 666 C C . GLU A 1 105 ? 3.05779 22.96556 45.44486 1.000 21.83366 105 GLU A C 1
ATOM 667 O O . GLU A 1 105 ? 3.49021 22.50719 46.51188 1.000 22.95317 105 GLU A O 1
ATOM 673 N N . ALA A 1 106 ? 1.83871 22.70428 44.98161 1.000 23.74383 106 ALA A N 1
ATOM 674 C CA . ALA A 1 106 ? 0.92663 21.79101 45.65990 1.000 23.12660 106 ALA A CA 1
ATOM 675 C C . ALA A 1 106 ? -0.20578 21.49129 44.69976 1.000 27.47952 106 ALA A C 1
ATOM 676 O O . ALA A 1 106 ? -0.40451 22.20273 43.70846 1.000 24.97428 106 ALA A O 1
ATOM 678 N N . SER A 1 107 ? -0.94490 20.43127 45.01339 1.000 28.24803 107 SER A N 1
ATOM 679 C CA . SER A 1 107 ? -2.09902 20.05941 44.20666 1.000 32.74719 107 SER A CA 1
ATOM 680 C C . SER A 1 107 ? -3.17189 21.14497 44.23261 1.000 31.42596 107 SER A C 1
ATOM 681 O O . SER A 1 107 ? -3.27330 21.95562 45.16256 1.000 27.56809 107 SER A O 1
ATOM 684 N N . ASP A 1 108 ? -4.01276 21.14150 43.18994 1.000 29.88949 108 ASP A N 1
ATOM 685 C CA . ASP A 1 108 ? -5.10977 22.09949 43.14793 1.000 32.12029 108 ASP A CA 1
ATOM 686 C C . ASP A 1 108 ? -5.99159 21.98067 44.38531 1.000 28.35549 108 ASP A C 1
ATOM 687 O O . ASP A 1 108 ? -6.42583 22.99005 44.94184 1.000 29.09775 108 ASP A O 1
ATOM 692 N N . ASP A 1 109 ? -6.24215 20.75448 44.85225 1.000 33.05891 109 ASP A N 1
ATOM 693 C CA . ASP A 1 109 ? -7.10906 20.57926 46.01242 1.000 30.47076 109 ASP A CA 1
ATOM 694 C C . ASP A 1 109 ? -6.51073 21.22747 47.25290 1.000 32.78727 109 ASP A C 1
ATOM 695 O O . ASP A 1 109 ? -7.21525 21.89095 48.01891 1.000 28.84323 109 ASP A O 1
ATOM 700 N N . THR A 1 110 ? -5.20836 21.04662 47.46605 1.000 29.25631 110 THR A N 1
ATOM 701 C CA . THR A 1 110 ? -4.56854 21.69878 48.60034 1.000 26.68879 110 THR A CA 1
ATOM 702 C C . THR A 1 110 ? -4.60239 23.21333 48.46680 1.000 26.03755 110 THR A C 1
ATOM 703 O O . THR A 1 110 ? -4.83509 23.91783 49.45133 1.000 27.40339 110 THR A O 1
ATOM 707 N N . LEU A 1 111 ? -4.35944 23.74317 47.26723 1.000 25.62796 111 LEU A N 1
ATOM 708 C CA . LEU A 1 111 ? -4.32106 25.19339 47.13282 1.000 25.04292 111 LEU A CA 1
ATOM 709 C C . LEU A 1 111 ? -5.69574 25.80141 47.33538 1.000 25.27990 111 LEU A C 1
ATOM 710 O O . LEU A 1 111 ? -5.81437 26.89474 47.89365 1.000 26.88483 111 LEU A O 1
ATOM 715 N N . VAL A 1 112 ? -6.74296 25.10393 46.88917 1.000 28.62527 112 VAL A N 1
ATOM 716 C CA . VAL A 1 112 ? -8.09753 25.59751 47.11286 1.000 26.44568 112 VAL A CA 1
ATOM 717 C C . VAL A 1 112 ? -8.43768 25.56242 48.59879 1.000 26.99320 112 VAL A C 1
ATOM 718 O O . VAL A 1 112 ? -9.01281 26.50998 49.13893 1.000 29.30051 112 VAL A O 1
ATOM 722 N N . ARG A 1 113 ? -8.09523 24.46904 49.27692 1.000 28.70014 113 ARG A N 1
ATOM 723 C CA . ARG A 1 113 ? -8.33454 24.39762 50.71746 1.000 30.21041 113 ARG A CA 1
ATOM 724 C C . ARG A 1 113 ? -7.61569 25.52115 51.45610 1.000 30.60403 113 ARG A C 1
ATOM 725 O O . ARG A 1 113 ? -8.17867 26.12559 52.37098 1.000 29.21215 113 ARG A O 1
ATOM 733 N N . ARG A 1 114 ? -6.38114 25.83673 51.06160 1.000 29.22428 114 ARG A N 1
ATOM 734 C CA . ARG A 1 114 ? -5.67270 26.92733 51.72599 1.000 30.20013 114 ARG A CA 1
ATOM 735 C C . ARG A 1 114 ? -6.28774 28.28422 51.41300 1.000 31.71442 114 ARG A C 1
ATOM 736 O O . ARG A 1 114 ? -6.33739 29.16387 52.28525 1.000 29.50183 114 ARG A O 1
ATOM 744 N N . TYR A 1 115 ? -6.72777 28.49640 50.16887 1.000 29.46795 115 TYR A N 1
ATOM 745 C CA . TYR A 1 115 ? -7.42475 29.74367 49.86913 1.000 26.76922 115 TYR A CA 1
ATOM 746 C C . TYR A 1 115 ? -8.68437 29.89321 50.73190 1.000 27.73725 115 TYR A C 1
ATOM 747 O O . TYR A 1 115 ? -8.93330 30.96681 51.29776 1.000 28.95754 115 TYR A O 1
ATOM 756 N N . GLU A 1 116 ? -9.46449 28.81791 50.87489 1.000 27.86803 116 GLU A N 1
ATOM 757 C CA . GLU A 1 116 ? -10.70212 28.90813 51.65392 1.000 30.51992 116 GLU A CA 1
ATOM 758 C C . GLU A 1 116 ? -10.40440 29.20151 53.12071 1.000 34.86028 116 GLU A C 1
ATOM 759 O O . GLU A 1 116 ? -11.13523 29.95909 53.77719 1.000 33.27300 116 GLU A O 1
ATOM 765 N N . GLN A 1 117 ? -9.31283 28.63510 53.64783 1.000 33.44117 117 GLN A N 1
ATOM 766 C CA . GLN A 1 117 ? -8.91549 28.96872 55.01152 1.000 34.69660 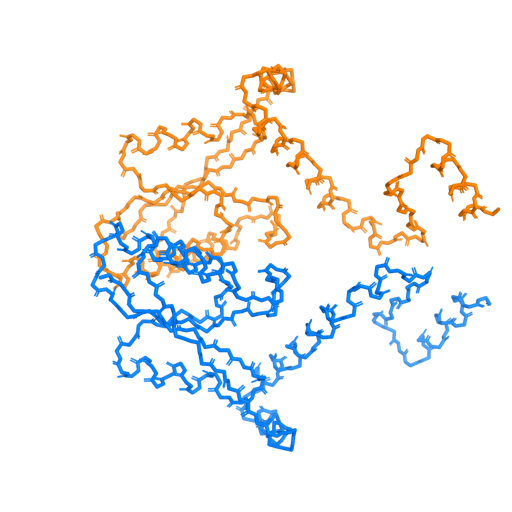117 GLN A CA 1
ATOM 767 C C . GLN A 1 117 ? -8.44632 30.40825 55.10647 1.000 33.03319 117 GLN A C 1
ATOM 768 O O . GLN A 1 117 ? -8.73661 31.09236 56.09235 1.000 36.45911 117 GLN A O 1
ATOM 774 N N . ASN A 1 118 ? -7.73167 30.89261 54.08446 1.000 30.08707 118 ASN A N 1
ATOM 775 C CA . ASN A 1 118 ? -7.30423 32.28748 54.08488 1.000 31.37449 118 ASN A CA 1
ATOM 776 C C . ASN A 1 118 ? -8.49687 33.24019 54.08338 1.000 32.90716 118 ASN A C 1
ATOM 777 O O . ASN A 1 118 ? -8.43788 34.29611 54.71931 1.000 33.33497 118 ASN A O 1
ATOM 782 N N . ARG A 1 119 ? -9.58164 32.88892 53.38020 1.000 31.47513 119 ARG A N 1
ATOM 783 C CA . ARG A 1 119 ? -10.77526 33.73774 53.38589 1.000 30.89126 119 ARG A CA 1
ATOM 784 C C . ARG A 1 119 ? -11.28222 33.96660 54.80093 1.000 39.15179 119 ARG A C 1
ATOM 785 O O . ARG A 1 119 ? -11.78528 35.05366 55.11461 1.000 36.31397 119 ARG A O 1
ATOM 793 N N . ARG A 1 120 ? -11.13603 32.95948 55.66634 1.000 38.32266 120 ARG A N 1
ATOM 794 C CA . ARG A 1 120 ? -11.57068 33.06061 57.05647 1.000 38.39958 120 ARG A CA 1
ATOM 795 C C . ARG A 1 120 ? -10.52122 33.74840 57.92028 1.000 41.44100 120 ARG A C 1
ATOM 796 O O . ARG A 1 120 ? -10.83403 34.67918 58.67205 1.000 42.83701 120 ARG A O 1
ATOM 804 N N . SER A 1 121 ? -9.26391 33.31259 57.81802 1.000 41.37004 121 SER A N 1
ATOM 805 C CA . SER A 1 121 ? -8.24464 33.69142 58.79236 1.000 38.28843 121 SER A CA 1
ATOM 806 C C . SER A 1 121 ? -7.35708 34.84892 58.35105 1.000 40.32086 121 SER A C 1
ATOM 807 O O . SER A 1 121 ? -6.87057 35.60150 59.20518 1.000 39.13247 121 SER A O 1
ATOM 810 N N . HIS A 1 122 ? -7.11409 35.01023 57.04662 1.000 36.62655 122 HIS A N 1
ATOM 811 C CA . HIS A 1 122 ? -6.20803 36.04030 56.53353 1.000 36.06170 122 HIS A CA 1
ATOM 812 C C . HIS A 1 122 ? -6.78406 36.64707 55.26076 1.000 37.36371 122 HIS A C 1
ATOM 813 O O . HIS A 1 122 ? -6.23154 36.46520 54.17131 1.000 38.55384 122 HIS A O 1
ATOM 820 N N . PRO A 1 123 ? -7.88630 37.39674 55.37115 1.000 40.73709 123 PRO A N 1
ATOM 821 C CA . PRO A 1 123 ? -8.59645 37.85439 54.15887 1.000 39.51370 123 PRO A CA 1
ATOM 822 C C . PRO A 1 123 ? -7.74542 38.66037 53.19028 1.000 40.83186 123 PRO A C 1
ATOM 823 O O . PRO A 1 123 ? -7.97526 38.57573 51.97954 1.000 42.03678 123 PRO A O 1
ATOM 827 N N . LEU A 1 124 ? -6.77324 39.43986 53.66804 1.000 43.06148 124 LEU A N 1
ATOM 828 C CA . LEU A 1 124 ? -5.91586 40.16774 52.73715 1.000 44.00590 124 LEU A CA 1
ATOM 829 C C . LEU A 1 124 ? -4.99472 39.22471 51.96688 1.000 43.20436 124 LEU A C 1
ATOM 830 O O . LEU A 1 124 ? -4.65412 39.50201 50.80971 1.000 41.82015 124 LEU A O 1
ATOM 835 N N . GLN A 1 125 ? -4.59570 38.10716 52.58206 1.000 39.47418 125 GLN A N 1
ATOM 836 C CA . GLN A 1 125 ? -3.87916 37.06776 51.84925 1.000 41.02323 125 GLN A CA 1
ATOM 837 C C . GLN A 1 125 ? -4.77186 36.41750 50.80528 1.000 36.47062 125 GLN A C 1
ATOM 838 O O . GLN A 1 125 ? -4.30992 36.08045 49.70575 1.000 34.03548 125 GLN A O 1
ATOM 844 N N . GLY A 1 126 ? -6.03890 36.17955 51.15123 1.000 34.48835 126 GLY A N 1
ATOM 845 C CA . GLY A 1 126 ? -6.96313 35.63988 50.16789 1.000 32.02003 126 GLY A CA 1
ATOM 846 C C . GLY A 1 126 ? -7.12016 36.56257 48.97378 1.000 33.91748 126 GLY A C 1
ATOM 847 O O . GLY A 1 126 ? -7.13489 36.10967 47.82378 1.000 30.89530 126 GLY A O 1
ATOM 848 N N . GLU A 1 127 ? -7.20899 37.87122 49.22602 1.000 31.95639 127 GLU A N 1
ATOM 849 C CA . GLU A 1 127 ? -7.33499 38.81696 48.11574 1.000 36.60337 127 GLU A CA 1
ATOM 850 C C . GLU A 1 127 ? -6.06297 38.87461 47.28727 1.000 36.34997 127 GLU A C 1
ATOM 851 O O . GLU A 1 127 ? -6.12810 39.02117 46.05640 1.000 33.32629 127 GLU A O 1
ATOM 857 N N . GLN A 1 128 ? -4.90656 38.71589 47.93576 1.000 34.58891 128 GLN A N 1
ATOM 858 C CA . GLN A 1 128 ? -3.64819 38.64220 47.20565 1.000 37.23148 128 GLN A CA 1
ATOM 859 C C . GLN A 1 128 ? -3.61250 37.41839 46.30009 1.000 31.75639 128 GLN A C 1
ATOM 860 O O . GLN A 1 128 ? -3.03865 37.46620 45.20476 1.000 32.54009 128 GLN A O 1
ATOM 866 N N . THR A 1 129 ? -4.21112 36.30585 46.74372 1.000 28.76207 129 THR A N 1
ATOM 867 C CA . THR A 1 129 ? -4.24588 35.09763 45.91786 1.000 29.08024 129 THR A CA 1
ATOM 868 C C . THR A 1 129 ? -5.09645 35.31091 44.66763 1.000 31.21161 129 THR A C 1
ATOM 869 O O . THR A 1 129 ? -4.71321 34.90212 43.56061 1.000 26.14697 129 THR A O 1
ATOM 873 N N . LEU A 1 130 ? -6.26134 35.94608 44.82095 1.000 30.21750 130 LEU A N 1
ATOM 874 C CA . LEU A 1 130 ? -7.04874 36.25773 43.62916 1.000 27.79954 130 LEU A CA 1
ATOM 875 C C . LEU A 1 130 ? -6.27699 37.18549 42.70399 1.000 29.04946 130 LEU A C 1
ATOM 876 O O . LEU A 1 130 ? -6.30448 37.01323 41.48080 1.000 32.45150 130 LEU A O 1
ATOM 881 N N . ALA A 1 131 ? -5.58714 38.17867 43.27209 1.000 30.63731 131 ALA A N 1
ATOM 882 C CA . ALA A 1 131 ? -4.84108 39.13257 42.45545 1.000 36.62753 131 ALA A CA 1
ATOM 883 C C . ALA A 1 131 ? -3.72191 38.44673 41.68418 1.000 35.09372 131 ALA A C 1
ATOM 884 O O . ALA A 1 131 ? -3.41743 38.83209 40.54526 1.000 31.69443 131 ALA A O 1
ATOM 886 N N . GLU A 1 132 ? -3.09426 37.42594 42.29084 1.000 31.57495 132 GLU A N 1
ATOM 887 C CA . GLU A 1 132 ? -2.02693 36.69468 41.61272 1.000 31.61206 132 GLU A CA 1
ATOM 888 C C . GLU A 1 132 ? -2.57593 35.82790 40.48434 1.000 27.64525 132 GLU A C 1
ATOM 889 O O . GLU A 1 132 ? -1.97149 35.74157 39.40543 1.000 27.24645 132 GLU A O 1
ATOM 895 N N . GLY A 1 133 ? -3.71840 35.18314 40.71088 1.000 25.30771 133 GLY A N 1
ATOM 896 C CA . GLY A 1 133 ? -4.35116 34.41932 39.65047 1.000 25.69464 133 GLY A CA 1
ATOM 897 C C . GLY A 1 133 ? -4.75605 35.27817 38.46267 1.000 27.65614 133 GLY A C 1
ATOM 898 O O . GLY A 1 133 ? -4.54860 34.88716 37.31073 1.000 26.15638 133 GLY A O 1
ATOM 899 N N . ILE A 1 134 ? -5.35340 36.44580 38.72467 1.000 26.74813 134 ILE A N 1
ATOM 900 C CA . ILE A 1 134 ? -5.76855 37.31928 37.61974 1.000 27.87613 134 ILE A CA 1
ATOM 901 C C . ILE A 1 134 ? -4.54758 37.87561 36.89203 1.000 27.62341 134 ILE A C 1
ATOM 902 O O . ILE A 1 134 ? -4.54054 37.98164 35.65531 1.000 27.75528 134 ILE A O 1
ATOM 907 N N . ALA A 1 135 ? -3.49622 38.23688 37.63670 1.000 27.52967 135 ALA A N 1
ATOM 908 C CA . ALA A 1 135 ? -2.28239 38.72398 36.98817 1.000 30.91022 135 ALA A CA 1
ATOM 909 C C . ALA A 1 135 ? -1.67526 37.65080 36.09728 1.000 29.29127 135 ALA A C 1
ATOM 910 O O . ALA A 1 135 ? -1.21834 37.94111 34.98580 1.000 27.80807 135 ALA A O 1
ATOM 912 N N . ALA A 1 136 ? -1.69038 36.39363 36.54475 1.000 24.79478 136 ALA A N 1
ATOM 913 C CA . ALA A 1 136 ? -1.16389 35.33168 35.68910 1.000 26.37465 136 ALA A CA 1
ATOM 914 C C . ALA A 1 136 ? -2.01350 35.15268 34.43149 1.000 28.19497 136 ALA A C 1
ATOM 915 O O . ALA A 1 136 ? -1.47165 34.92574 33.34072 1.000 25.75459 136 ALA A O 1
ATOM 917 N N . GLU A 1 137 ? -3.34630 35.23939 34.56077 1.000 26.12014 137 GLU A N 1
ATOM 918 C CA . GLU A 1 137 ? -4.20407 35.15031 33.37718 1.000 25.60854 137 GLU A CA 1
ATOM 919 C C . GLU A 1 137 ? -3.89091 36.26684 32.39183 1.000 23.09671 137 GLU A C 1
ATOM 920 O O . GLU A 1 137 ? -3.83682 36.03211 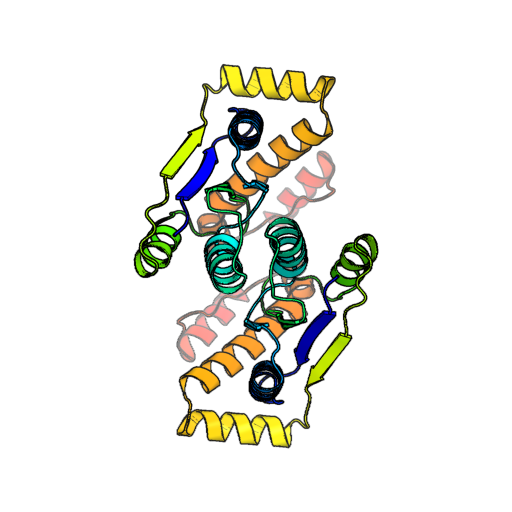31.17748 1.000 25.85751 137 GLU A O 1
ATOM 926 N N . ARG A 1 138 ? -3.74674 37.49861 32.88914 1.000 24.86378 138 ARG A N 1
ATOM 927 C CA . ARG A 1 138 ? -3.46198 38.62272 31.99359 1.000 27.10273 138 ARG A CA 1
ATOM 928 C C . ARG A 1 138 ? -2.13868 38.42631 31.26293 1.000 30.03333 138 ARG A C 1
ATOM 929 O O . ARG A 1 138 ? -2.03274 38.70071 30.06049 1.000 27.89042 138 ARG A O 1
ATOM 937 N N . ARG A 1 139 ? -1.10363 37.98279 31.97994 1.000 27.92110 139 ARG A N 1
ATOM 938 C CA . ARG A 1 139 ? 0.17714 37.73749 31.31796 1.000 29.32077 139 ARG A CA 1
ATOM 939 C C . ARG A 1 139 ? 0.07665 36.59681 30.30598 1.000 29.69280 139 ARG A C 1
ATOM 940 O O . ARG A 1 139 ? 0.60337 36.69936 29.18649 1.000 31.25762 139 ARG A O 1
ATOM 948 N N . MET A 1 140 ? -0.60136 35.50318 30.66653 1.000 25.30197 140 MET A N 1
ATOM 949 C CA . MET A 1 140 ? -0.71261 34.36296 29.76162 1.000 29.97654 140 MET A CA 1
ATOM 950 C C . MET A 1 140 ? -1.51594 34.70524 28.51891 1.000 30.76777 140 MET A C 1
ATOM 951 O O . MET A 1 140 ? -1.23070 34.17911 27.43951 1.000 29.04182 140 MET A O 1
ATOM 956 N N . LEU A 1 141 ? -2.52826 35.55797 28.65489 1.000 26.79773 141 LEU A N 1
ATOM 957 C CA . LEU A 1 141 ? -3.38673 35.88780 27.52600 1.000 28.41336 141 LEU A CA 1
ATOM 958 C C . LEU A 1 141 ? -2.90318 37.10232 26.73937 1.000 29.50587 141 LEU A C 1
ATOM 959 O O . LEU A 1 141 ? -3.54126 37.46571 25.73701 1.000 27.31528 141 LEU A O 1
ATOM 964 N N . ALA A 1 142 ? -1.78555 37.71316 27.13941 1.000 28.41297 142 ALA A N 1
ATOM 965 C CA . ALA A 1 142 ? -1.34157 38.93014 26.46239 1.000 31.53293 142 ALA A CA 1
ATOM 966 C C . ALA A 1 142 ? -1.10661 38.73667 24.96595 1.000 33.33096 142 ALA A C 1
ATOM 967 O O . ALA A 1 142 ? -1.51786 39.62144 24.19105 1.000 31.67475 142 ALA A O 1
ATOM 969 N N . PRO A 1 143 ? -0.48657 37.65230 24.48676 1.000 34.14835 143 PRO A N 1
ATOM 970 C CA . PRO A 1 143 ? -0.34417 37.51283 23.02490 1.000 35.15826 143 PRO A CA 1
ATOM 971 C C . PRO A 1 143 ? -1.67689 37.37779 22.30905 1.000 37.93364 143 PRO A C 1
ATOM 972 O O . PRO A 1 143 ? -1.81390 37.82603 21.16335 1.000 36.49156 143 PRO A O 1
ATOM 976 N N . VAL A 1 144 ? -2.67182 36.76653 22.95066 1.000 32.51120 144 VAL A N 1
ATOM 977 C CA . VAL A 1 144 ? -3.98103 36.65252 22.32327 1.000 33.03106 144 VAL A CA 1
ATOM 978 C C . VAL A 1 144 ? -4.67584 38.00570 22.30500 1.000 29.80388 144 VAL A C 1
ATOM 979 O O . VAL A 1 144 ? -5.31296 38.37607 21.30690 1.000 34.25603 144 VAL A O 1
ATOM 983 N N . ARG A 1 145 ? -4.58590 38.75547 23.41178 1.000 26.98468 145 ARG A N 1
ATOM 984 C CA . ARG A 1 145 ? -5.17806 40.08478 23.45804 1.000 27.83597 145 ARG A CA 1
ATOM 985 C C . ARG A 1 145 ? -4.59893 40.96834 22.36532 1.000 34.33461 145 ARG A C 1
ATOM 986 O O . ARG A 1 145 ? -5.33754 41.68156 21.66851 1.000 28.56747 145 ARG A O 1
ATOM 994 N N . ALA A 1 146 ? -3.27677 40.90010 22.17997 1.000 32.01049 146 ALA A N 1
ATOM 995 C CA . ALA A 1 146 ? -2.58763 41.74368 21.20408 1.000 35.43499 146 ALA A CA 1
ATOM 996 C C . ALA A 1 146 ? -2.99261 41.43670 19.76795 1.000 36.08328 146 ALA A C 1
ATOM 997 O O . ALA A 1 146 ? -2.72235 42.24564 18.87462 1.000 40.07980 146 ALA A O 1
ATOM 999 N N . THR A 1 147 ? -3.61732 40.29141 19.51398 1.000 34.64148 147 THR A N 1
ATOM 1000 C CA . THR A 1 147 ? -4.08895 39.95353 18.17852 1.000 37.59887 147 THR A CA 1
ATOM 1001 C C . THR A 1 147 ? -5.60841 39.94657 18.06553 1.000 32.77733 147 THR A C 1
ATOM 1002 O O . THR A 1 147 ? -6.13410 39.50139 17.05132 1.000 33.37232 147 THR A O 1
ATOM 1006 N N . ALA A 1 148 ? -6.33292 40.41471 19.07841 1.000 28.87661 148 ALA A N 1
ATOM 1007 C CA . ALA A 1 148 ? -7.78548 40.33931 19.01185 1.000 24.44255 148 ALA A CA 1
ATOM 1008 C C . ALA A 1 148 ? -8.33591 41.39619 18.05855 1.000 24.95839 148 ALA A C 1
ATOM 1009 O O . ALA A 1 148 ? -7.81180 42.51180 17.96810 1.000 30.90928 148 ALA A O 1
ATOM 1011 N N . ASP A 1 149 ? -9.41839 41.04836 17.37325 1.000 23.43214 149 ASP A N 1
ATOM 1012 C CA . ASP A 1 149 ? -10.10864 41.99847 16.50700 1.000 25.44222 149 ASP A CA 1
ATOM 1013 C C . ASP A 1 149 ? -11.05815 42.87737 17.30267 1.000 25.80606 149 ASP A C 1
ATOM 1014 O O . ASP A 1 149 ? -11.37480 43.99964 16.89358 1.000 22.88491 149 ASP A O 1
ATOM 1019 N N . LEU A 1 150 ? -11.54726 42.38081 18.43224 1.000 23.28176 150 LEU A N 1
ATOM 1020 C CA . LEU A 1 150 ? -12.53580 43.10058 19.22675 1.000 22.29439 150 LEU A CA 1
ATOM 1021 C C . LEU A 1 150 ? -12.21913 42.81389 20.68189 1.000 23.85698 150 LEU A C 1
ATOM 1022 O O . LEU A 1 150 ? -12.11711 41.64250 21.06373 1.000 22.05059 150 LEU A O 1
ATOM 1027 N N . ILE A 1 151 ? -12.04066 43.85836 21.48027 1.000 21.88438 151 ILE A N 1
ATOM 1028 C CA . ILE A 1 151 ? -11.85485 43.72595 22.92100 1.000 22.21966 151 ILE A CA 1
ATOM 1029 C C . ILE A 1 151 ? -13.05833 44.34409 23.59997 1.000 22.20453 151 ILE A C 1
ATOM 1030 O O . ILE A 1 151 ? -13.43805 45.48462 23.29697 1.000 23.44381 151 ILE A O 1
ATOM 1035 N N . ILE A 1 152 ? -13.70408 43.58153 24.47825 1.000 22.21039 152 ILE A N 1
ATOM 1036 C CA . ILE A 1 152 ? -14.89303 44.06195 25.17294 1.000 21.90841 152 ILE A CA 1
ATOM 1037 C C . ILE A 1 152 ? -14.52035 44.17437 26.64056 1.000 23.68303 152 ILE A C 1
ATOM 1038 O O . ILE A 1 152 ? -14.23793 43.15911 27.29026 1.000 25.47382 152 ILE A O 1
ATOM 1043 N N . ASP A 1 153 ? -14.50541 45.40962 27.15855 1.000 24.67000 153 ASP A N 1
ATOM 1044 C CA . ASP A 1 153 ? -14.20754 45.69140 28.55984 1.000 24.29993 153 ASP A CA 1
ATOM 1045 C C . ASP A 1 153 ? -15.52532 45.77669 29.32020 1.000 27.28849 153 ASP A C 1
ATOM 1046 O O . ASP A 1 153 ? -16.33385 46.67686 29.07333 1.000 26.69119 153 ASP A O 1
ATOM 1051 N N . THR A 1 154 ? -15.76738 44.81935 30.22230 1.000 22.59793 154 THR A N 1
ATOM 1052 C CA . THR A 1 154 ? -17.03951 44.74439 30.91139 1.000 23.00541 154 THR A CA 1
ATOM 1053 C C . THR A 1 154 ? -16.96850 45.26007 32.34593 1.000 25.59680 154 THR A C 1
ATOM 1054 O O . THR A 1 154 ? -17.84645 44.92991 33.15721 1.000 23.95437 154 THR A O 1
ATOM 1058 N N . SER A 1 155 ? -15.96507 46.08563 32.65661 1.000 26.45141 155 SER A N 1
ATOM 1059 C CA . SER A 1 155 ? -15.84279 46.68756 33.98142 1.000 26.98566 155 SER A CA 1
ATOM 1060 C C . SER A 1 155 ? -17.12635 47.40017 34.38918 1.000 27.33357 155 SER A C 1
ATOM 1061 O O . SER A 1 155 ? -17.73555 48.11524 33.59276 1.000 27.67015 155 SER A O 1
ATOM 1064 N N . THR A 1 156 ? -17.51961 47.21073 35.65103 1.000 25.53393 156 THR A N 1
ATOM 1065 C CA . THR A 1 156 ? -18.64397 47.85013 36.34353 1.000 29.40508 156 THR A CA 1
ATOM 1066 C C . THR A 1 156 ? -20.01617 47.37094 35.87681 1.000 31.44538 156 THR A C 1
ATOM 1067 O O . THR A 1 156 ? -21.03692 47.83530 36.41725 1.000 33.94215 156 THR A O 1
ATOM 1071 N N . LEU A 1 157 ? -20.10116 46.46674 34.91159 1.000 27.63686 157 LEU A N 1
ATOM 1072 C CA . LEU A 1 157 ? -21.40503 46.12212 34.36529 1.000 27.55274 157 LEU A CA 1
ATOM 1073 C C . LEU A 1 157 ? -22.11768 45.07043 35.21147 1.000 29.47766 157 LEU A C 1
ATOM 1074 O O . LEU A 1 157 ? -21.51319 44.10384 35.68983 1.000 27.13350 157 LEU A O 1
ATOM 1079 N N . SER A 1 158 ? -23.42777 45.24692 35.36080 1.000 25.55412 158 SER A N 1
ATOM 1080 C CA . SER A 1 158 ? -24.27388 44.22772 35.96051 1.000 26.06406 158 SER A CA 1
ATOM 1081 C C . SER A 1 158 ? -24.40444 43.03564 35.01216 1.000 25.53315 158 SER A C 1
ATOM 1082 O O . SER A 1 158 ? -23.94369 43.06977 33.87002 1.000 26.57080 158 SER A O 1
ATOM 1085 N N . VAL A 1 159 ? -25.07213 41.97082 35.47628 1.000 27.28377 159 VAL A N 1
ATOM 1086 C CA . VAL A 1 159 ? -25.32892 40.82269 34.60346 1.000 26.98622 159 VAL A CA 1
ATOM 1087 C C . VAL A 1 159 ? -26.04745 41.27741 33.34019 1.000 29.06606 159 VAL A C 1
ATOM 1088 O O . VAL A 1 159 ? -25.69541 40.88331 32.21741 1.000 27.13720 159 VAL A O 1
ATOM 1092 N N . GLY A 1 160 ? -27.05779 42.13051 33.50352 1.000 28.27489 160 GLY A N 1
ATOM 1093 C CA . GLY A 1 160 ? -27.79906 42.60261 32.34702 1.000 28.37812 160 GLY A CA 1
ATOM 1094 C C . GLY A 1 160 ? -27.00132 43.56132 31.48459 1.000 26.34297 160 GLY A C 1
ATOM 1095 O O . GLY A 1 160 ? -27.09198 43.51781 30.25176 1.000 26.52933 160 GLY A O 1
ATOM 1096 N N . GLY A 1 161 ? -26.24612 44.46845 32.11267 1.000 27.01218 161 GLY A N 1
ATOM 1097 C CA . GLY A 1 161 ? -25.43161 45.39778 31.34135 1.000 26.42859 161 GLY A CA 1
ATOM 1098 C C . GLY A 1 161 ? -24.34443 44.69075 30.56228 1.000 27.75856 161 GLY A C 1
ATOM 1099 O O . GLY A 1 161 ? -23.99425 45.10687 29.45568 1.000 25.63261 161 GLY A O 1
ATOM 1100 N N . LEU A 1 162 ? -23.81515 43.61065 31.12372 1.000 25.75162 162 LEU A N 1
ATOM 1101 C CA . LEU A 1 162 ? -22.88902 42.74884 30.40147 1.000 28.96372 162 LEU A CA 1
ATOM 1102 C C . LEU A 1 162 ? -23.52455 42.23610 29.11580 1.000 26.27480 162 LEU A C 1
ATOM 1103 O O . LEU A 1 162 ? -22.94567 42.35190 28.03168 1.000 25.38399 162 LEU A O 1
ATOM 1108 N N . ARG A 1 163 ? -24.75452 41.71603 29.20970 1.000 24.15906 163 ARG A N 1
ATOM 1109 C CA . ARG A 1 163 ? -25.44237 41.22235 28.02549 1.000 25.84767 163 ARG A CA 1
ATOM 1110 C C . ARG A 1 163 ? -25.65846 42.34005 26.99756 1.000 26.56462 163 ARG A C 1
ATOM 1111 O O . ARG A 1 163 ? -25.38197 42.15784 25.80132 1.000 26.42064 163 ARG A O 1
ATOM 1119 N N . ASP A 1 164 ? -26.14162 43.50889 27.45571 1.000 25.80939 164 ASP A N 1
ATOM 1120 C CA . ASP A 1 164 ? -26.37879 44.65454 26.56669 1.000 27.76740 164 ASP A CA 1
ATOM 1121 C C . ASP A 1 164 ? -25.10202 45.05880 25.83063 1.000 27.60458 164 ASP A C 1
ATOM 1122 O O . ASP A 1 164 ? -25.12584 45.33045 24.62014 1.000 26.83526 164 ASP A O 1
ATOM 1127 N N . SER A 1 165 ? -23.97264 45.11825 26.55714 1.000 27.99270 165 SER A N 1
ATOM 1128 C CA . SER A 1 165 ? -22.72673 45.59469 25.95409 1.000 27.95877 165 SER A CA 1
ATOM 1129 C C . SER A 1 165 ? -22.24401 44.63474 24.87974 1.000 30.18188 165 SER A C 1
ATOM 1130 O O . SER A 1 165 ? -21.74714 45.06014 23.82517 1.000 29.02095 165 SER A O 1
ATOM 1133 N N . ILE A 1 166 ? -22.43023 43.33591 25.10072 1.000 24.39241 166 ILE A N 1
ATOM 1134 C CA . ILE A 1 166 ? -21.98103 42.36101 24.12712 1.000 24.37986 166 ILE A CA 1
ATOM 1135 C C . ILE A 1 166 ? -22.89853 42.35370 22.90642 1.000 27.51357 166 ILE A C 1
ATOM 1136 O O . ILE A 1 166 ? -22.42684 42.30650 21.76388 1.000 30.38325 166 ILE A O 1
ATOM 1141 N N . GLU A 1 167 ? -24.21977 42.42014 23.12142 1.000 26.44117 167 GLU A N 1
ATOM 1142 C CA . GLU A 1 167 ? -25.13868 42.53389 21.99183 1.000 30.36531 167 GLU A CA 1
ATOM 1143 C C . GLU A 1 167 ? -24.80358 43.73414 21.13156 1.000 28.55023 167 GLU A C 1
ATOM 1144 O O . GLU A 1 167 ? -24.81508 43.64299 19.89557 1.000 35.58802 167 GLU A O 1
ATOM 1150 N N . ARG A 1 168 ? -24.49085 44.86475 21.76343 1.000 30.98466 168 ARG A N 1
ATOM 1151 C CA . ARG A 1 168 ? -24.13978 46.06346 21.01370 1.000 32.24192 168 ARG A CA 1
ATOM 1152 C C . ARG A 1 168 ? -22.82643 45.88064 20.26735 1.000 37.86464 168 ARG A C 1
ATOM 1153 O O . ARG A 1 168 ? -22.70246 46.29571 19.10814 1.000 37.98105 168 ARG A O 1
ATOM 1161 N N . ALA A 1 169 ? -21.83261 45.26621 20.91807 1.000 31.45465 169 ALA A N 1
ATOM 1162 C CA . ALA A 1 169 ? -20.54275 45.05051 20.27121 1.000 32.84803 169 ALA A CA 1
ATOM 1163 C C . ALA A 1 169 ? -20.64720 44.12082 19.06927 1.000 36.80269 169 ALA A C 1
ATOM 1164 O O . ALA A 1 169 ? -19.90392 44.29497 18.09175 1.000 40.78817 169 ALA A O 1
ATOM 1166 N N . PHE A 1 170 ? -21.53670 43.13074 19.11361 1.000 31.10690 170 PHE A N 1
ATOM 1167 C CA . PHE A 1 170 ? -21.66838 42.17405 18.02417 1.000 33.93187 170 PHE A CA 1
ATOM 1168 C C . PHE A 1 170 ? -22.66363 42.63619 16.97171 1.000 43.81599 170 PHE A C 1
ATOM 1169 O O . PHE A 1 170 ? -22.99406 41.85847 16.07148 1.000 47.21271 170 PHE A O 1
ATOM 1177 N N . GLY A 1 171 ? -23.15186 43.87018 17.07319 1.000 44.95540 171 GLY A N 1
ATOM 1178 C CA . GLY A 1 171 ? -24.12440 44.39975 16.12668 1.000 47.83604 171 GLY A CA 1
ATOM 1179 C C . GLY A 1 171 ? -25.55390 44.14404 16.56642 1.000 54.18799 171 GLY A C 1
ATOM 1180 O O . GLY A 1 171 ? -26.08393 44.84850 17.43231 1.000 56.17036 171 GLY A O 1
ATOM 1181 N N . GLY B 1 16 ? 21.52160 58.59003 59.52734 1.000 59.67603 16 GLY B N 1
ATOM 1182 C CA . GLY B 1 16 ? 20.78627 57.75302 58.59668 1.000 57.23697 16 GLY B CA 1
ATOM 1183 C C . GLY B 1 16 ? 21.41999 57.70573 57.21936 1.000 57.23365 16 GLY B C 1
ATOM 1184 O O . GLY B 1 16 ? 22.51549 57.17135 57.04791 1.000 57.32690 16 GLY B O 1
ATOM 1185 N N . ILE B 1 17 ? 20.72443 58.26959 56.23484 1.000 54.63281 17 ILE B N 1
ATOM 1186 C CA . ILE B 1 17 ? 21.20995 58.33216 54.85937 1.000 49.28996 17 ILE B CA 1
ATOM 1187 C C . ILE B 1 17 ? 20.64927 59.59531 54.21469 1.000 47.93880 17 ILE B C 1
ATOM 1188 O O . ILE B 1 17 ? 19.46506 59.90947 54.37609 1.000 47.62938 17 ILE B O 1
ATOM 1193 N N . ASP B 1 18 ? 21.51339 60.33531 53.51406 1.000 42.54690 18 ASP B N 1
ATOM 1194 C CA . ASP B 1 18 ? 21.10787 61.45155 52.66653 1.000 39.29451 18 ASP B CA 1
ATOM 1195 C C . ASP B 1 18 ? 20.75977 60.89307 51.29138 1.000 34.05478 18 ASP B C 1
ATOM 1196 O O . ASP B 1 18 ? 21.52618 60.10606 50.73174 1.000 33.46812 18 ASP B O 1
ATOM 1201 N N . VAL B 1 19 ? 19.60670 61.28089 50.75614 1.000 33.77829 19 VAL B N 1
ATOM 1202 C CA . VAL B 1 19 ? 19.12100 60.74785 49.48946 1.000 29.65974 19 VAL B CA 1
ATOM 1203 C C . VAL B 1 19 ? 18.87901 61.91139 48.53835 1.000 31.62776 19 VAL B C 1
ATOM 1204 O O . VAL B 1 19 ? 18.19185 62.87360 48.89311 1.000 29.96783 19 VAL B O 1
ATOM 1208 N N . VAL B 1 20 ? 19.44674 61.81818 47.33478 1.000 28.16385 20 VAL B N 1
ATOM 1209 C CA . VAL B 1 20 ? 19.20405 62.77571 46.26128 1.000 23.20521 20 VAL B CA 1
ATOM 1210 C C . VAL B 1 20 ? 18.58932 62.01612 45.09551 1.000 26.26210 20 VAL B C 1
ATOM 1211 O O . VAL B 1 20 ? 19.03494 60.91282 44.76794 1.000 28.86687 20 VAL B O 1
ATOM 1215 N N . LEU B 1 21 ? 17.54745 62.58018 44.50006 1.000 23.40757 21 LEU B N 1
ATOM 1216 C CA . LEU B 1 21 ? 16.86944 61.96378 43.36494 1.000 25.73392 21 LEU B CA 1
ATOM 1217 C C . LEU B 1 21 ? 17.03752 62.89131 42.17515 1.000 29.67245 21 LEU B C 1
ATOM 1218 O O . LEU B 1 21 ? 16.67310 64.06609 42.25624 1.000 26.85648 21 LEU B O 1
ATOM 1223 N N . VAL B 1 22 ? 17.58536 62.37138 41.07603 1.000 22.88831 22 VAL B N 1
ATOM 1224 C CA . VAL B 1 22 ? 17.85934 63.15890 39.87725 1.000 25.71373 22 VAL B CA 1
ATOM 1225 C C . VAL B 1 22 ? 16.90653 62.71772 38.78012 1.000 28.26927 22 VAL B C 1
ATOM 1226 O O . VAL B 1 22 ? 16.77958 61.51501 38.50840 1.000 25.86048 22 VAL B O 1
ATOM 1230 N N . THR B 1 23 ? 16.23105 63.68222 38.15288 1.000 23.06169 23 THR B N 1
ATOM 1231 C CA . THR B 1 23 ? 15.46617 63.38032 36.95210 1.000 24.54063 23 THR B CA 1
ATOM 1232 C C . THR B 1 23 ? 15.41582 64.63101 36.08894 1.000 24.88552 23 THR B C 1
ATOM 1233 O O . THR B 1 23 ? 16.10411 65.61834 36.35731 1.000 22.69307 23 THR B O 1
ATOM 1237 N N . GLY B 1 24 ? 14.70145 64.54749 34.98803 1.000 24.95555 24 GLY B N 1
ATOM 1238 C CA . GLY B 1 24 ? 14.67590 65.65457 34.05931 1.000 23.22041 24 GLY B CA 1
ATOM 1239 C C . GLY B 1 24 ? 14.45188 65.19057 32.63373 1.000 25.30592 24 GLY B C 1
ATOM 1240 O O . GLY B 1 24 ? 14.19662 64.01516 32.36885 1.000 26.51573 24 GLY B O 1
ATOM 1241 N N . LEU B 1 25 ? 14.56686 66.14907 31.72546 1.000 21.27321 25 LEU B N 1
ATOM 1242 C CA . LEU B 1 25 ? 14.31577 65.89738 30.31140 1.000 21.97458 25 LEU B CA 1
ATOM 1243 C C . LEU B 1 25 ? 15.51289 65.21232 29.65178 1.000 25.91073 25 LEU B C 1
ATOM 1244 O O . LEU B 1 25 ? 16.66332 65.38285 30.06856 1.000 24.73902 25 LEU B O 1
ATOM 1249 N N . SER B 1 26 ? 15.22660 64.41534 28.61185 1.000 26.14596 26 SER B N 1
ATOM 1250 C CA . SER B 1 26 ? 16.28621 63.79521 27.81154 1.000 24.97676 26 SER B CA 1
ATOM 1251 C C . SER B 1 26 ? 17.22733 64.85146 27.24415 1.000 25.48188 26 SER B C 1
ATOM 1252 O O . SER B 1 26 ? 16.79195 65.77241 26.54932 1.000 28.20616 26 SER B O 1
ATOM 1255 N N . GLY B 1 27 ? 18.52367 64.71154 27.52278 1.000 24.78008 27 GLY B N 1
ATOM 1256 C CA . GLY B 1 27 ? 19.50047 65.65427 27.02875 1.000 27.17155 27 GLY B CA 1
ATOM 1257 C C . GLY B 1 27 ? 19.71840 66.88332 27.88700 1.000 23.23710 27 GLY B C 1
ATOM 1258 O O . GLY B 1 27 ? 20.56388 67.70744 27.53570 1.000 24.33533 27 GLY B O 1
ATOM 1259 N N . ALA B 1 28 ? 19.01098 67.02201 29.00675 1.000 21.53541 28 ALA B N 1
ATOM 1260 C CA . ALA B 1 28 ? 19.14038 68.21361 29.83657 1.000 20.99618 28 ALA B CA 1
ATOM 1261 C C . ALA B 1 28 ? 20.29562 68.12707 30.82062 1.000 24.68163 28 ALA B C 1
ATOM 1262 O O . ALA B 1 28 ? 20.62052 69.13981 31.45162 1.000 21.85208 28 ALA B O 1
ATOM 1264 N N . GLY B 1 29 ? 20.89502 66.94597 31.00189 1.000 22.59904 29 GLY B N 1
ATOM 1265 C CA . GLY B 1 29 ? 22.08127 66.84037 31.82696 1.000 25.53081 29 GLY B CA 1
ATOM 1266 C C . GLY B 1 29 ? 22.00923 65.90876 33.01699 1.000 24.09788 29 GLY B C 1
ATOM 1267 O O . GLY B 1 29 ? 22.81674 66.04818 33.94180 1.000 22.15884 29 GLY B O 1
ATOM 1268 N N . ARG B 1 30 ? 21.06347 64.96087 33.01500 1.000 22.09606 30 ARG B N 1
ATOM 1269 C CA . ARG B 1 30 ? 20.96607 64.00406 34.12075 1.000 22.67250 30 ARG B CA 1
ATOM 1270 C C . ARG B 1 30 ? 22.25716 63.21240 34.28079 1.000 27.29164 30 ARG B C 1
ATOM 1271 O O . ARG B 1 30 ? 22.69683 62.96113 35.40714 1.000 24.79571 30 ARG B O 1
ATOM 1279 N N . GLY B 1 31 ? 22.86777 62.80868 33.15930 1.000 24.70510 31 GLY B N 1
ATOM 1280 C CA . GLY B 1 31 ? 24.10452 62.04252 33.22423 1.000 26.27348 31 GLY B CA 1
ATOM 1281 C C . GLY B 1 31 ? 25.25377 62.81710 33.84597 1.000 26.96862 31 GLY B C 1
ATOM 1282 O O . GLY B 1 31 ? 25.99765 62.28365 34.67578 1.000 27.10944 31 GLY B O 1
ATOM 1283 N N . THR B 1 32 ? 25.41485 64.08329 33.45856 1.000 24.85517 32 THR B N 1
ATOM 1284 C CA . THR B 1 32 ? 26.45494 64.90963 34.05906 1.000 27.18715 32 THR B CA 1
ATOM 1285 C C . THR B 1 32 ? 26.17750 65.14302 35.53531 1.000 28.55397 32 THR B C 1
ATOM 1286 O O . THR B 1 32 ? 27.09703 65.11892 36.35013 1.000 25.14080 32 THR B O 1
ATOM 1290 N N . ALA B 1 33 ? 24.90742 65.35088 35.90774 1.000 23.22399 33 ALA B N 1
ATOM 1291 C CA . ALA B 1 33 ? 24.59094 65.49734 37.33124 1.000 24.44584 33 ALA B CA 1
ATOM 1292 C C . ALA B 1 33 ? 25.00358 64.26104 38.12663 1.000 24.42355 33 ALA B C 1
ATOM 1293 O O . ALA B 1 33 ? 25.52052 64.37284 39.24311 1.000 27.00355 33 ALA B O 1
ATOM 1295 N N . ALA B 1 34 ? 24.75000 63.07312 37.57801 1.000 23.71685 34 ALA B N 1
ATOM 1296 C CA . ALA B 1 34 ? 25.13781 61.84090 38.26125 1.000 26.95681 34 ALA B CA 1
ATOM 1297 C C . ALA B 1 34 ? 26.65332 61.74960 38.39896 1.000 27.76591 34 ALA B C 1
ATOM 1298 O O . ALA B 1 34 ? 27.16688 61.36255 39.45679 1.000 29.25400 34 ALA B O 1
ATOM 1300 N N . LYS B 1 35 ? 27.38187 62.13634 37.35642 1.000 28.07604 35 LYS B N 1
ATOM 1301 C CA . LYS B 1 35 ? 28.83950 62.10497 37.41452 1.000 30.95313 35 LYS B CA 1
ATOM 1302 C C . LYS B 1 35 ? 29.37449 63.08091 38.45949 1.000 31.69456 35 LYS B C 1
ATOM 1303 O O . LYS B 1 35 ? 30.28841 62.73648 39.21824 1.000 32.98665 35 LYS B O 1
ATOM 1309 N N . VAL B 1 36 ? 28.81658 64.30212 38.51758 1.000 25.47266 36 VAL B N 1
ATOM 1310 C CA . VAL B 1 36 ? 29.22496 65.27058 39.53623 1.000 26.26744 36 VAL B CA 1
ATOM 1311 C C . VAL B 1 36 ? 28.97532 64.71265 40.93198 1.000 30.22229 36 VAL B C 1
ATOM 1312 O O . VAL B 1 36 ? 29.82896 64.83274 41.81957 1.000 29.94379 36 VAL B O 1
ATOM 1316 N N . LEU B 1 37 ? 27.80322 64.10429 41.15260 1.000 26.38442 37 LEU B N 1
ATOM 1317 C CA . LEU B 1 37 ? 27.50838 63.54114 42.47250 1.000 28.84411 37 LEU B CA 1
ATOM 1318 C C . LEU B 1 37 ? 28.46556 62.39846 42.81450 1.000 30.34134 37 LEU B C 1
ATOM 1319 O O . LEU B 1 37 ? 28.92582 62.27989 43.95758 1.000 31.10691 37 LEU B O 1
ATOM 1324 N N . GLU B 1 38 ? 28.75200 61.53107 41.84664 1.000 32.62371 38 GLU B N 1
ATOM 1325 C CA . GLU B 1 38 ? 29.72442 60.46620 42.09417 1.000 34.70481 38 GLU B CA 1
ATOM 1326 C C . GLU B 1 38 ? 31.06028 61.04460 42.52378 1.000 36.41867 38 GLU B C 1
ATOM 1327 O O . GLU B 1 38 ? 31.68023 60.55816 43.48174 1.000 35.22495 38 GLU B O 1
ATOM 1333 N N . ASP B 1 39 ? 31.51604 62.08705 41.82295 1.000 34.24633 39 ASP B N 1
ATOM 1334 C CA . ASP B 1 39 ? 32.78808 62.73226 42.14077 1.000 35.31104 39 ASP B CA 1
ATOM 1335 C C . ASP B 1 39 ? 32.78730 63.34846 43.53295 1.000 40.63595 39 ASP B C 1
ATOM 1336 O O . ASP B 1 39 ? 33.84414 63.44060 44.17375 1.000 37.58574 39 ASP B O 1
ATOM 1341 N N . LEU B 1 40 ? 31.62883 63.81111 44.00252 1.000 31.70517 40 LEU B N 1
ATOM 1342 C CA . LEU B 1 40 ? 31.50434 64.38117 45.33541 1.000 33.45585 40 LEU B CA 1
ATOM 1343 C C . LEU B 1 40 ? 31.34332 63.32236 46.41554 1.000 37.15136 40 LEU B C 1
ATOM 1344 O O . LEU B 1 40 ? 31.19060 63.68397 47.58528 1.000 39.04566 40 LEU B O 1
ATOM 1349 N N . GLY B 1 41 ? 31.34026 62.03733 46.05843 1.000 37.42608 41 GLY B N 1
ATOM 1350 C CA . GLY B 1 41 ? 31.32960 60.95976 47.03138 1.000 38.46627 41 GLY B CA 1
ATOM 1351 C C . GLY B 1 41 ? 30.03708 60.18346 47.14564 1.000 41.17953 41 GLY B C 1
ATOM 1352 O O . GLY B 1 41 ? 29.96883 59.24800 47.95080 1.000 39.50377 41 GLY B O 1
ATOM 1353 N N . TRP B 1 42 ? 29.01438 60.52119 46.36636 1.000 34.91036 42 TRP B N 1
ATOM 1354 C CA . TRP B 1 42 ? 27.74648 59.81376 46.44117 1.000 34.28248 42 TRP B CA 1
ATOM 1355 C C . TRP B 1 42 ? 27.85479 58.44978 45.77715 1.000 33.53680 42 TRP B C 1
ATOM 1356 O O . TRP B 1 42 ? 28.56390 58.27326 44.78683 1.000 37.12608 42 TRP B O 1
ATOM 1367 N N . TYR B 1 43 ? 27.14507 57.47284 46.33294 1.000 35.89715 43 TYR B N 1
ATOM 1368 C CA . TYR B 1 43 ? 26.90328 56.23553 45.60468 1.000 39.01480 43 TYR B CA 1
ATOM 1369 C C . TYR B 1 43 ? 25.70457 56.45363 44.69020 1.000 35.43013 43 TYR B C 1
ATOM 1370 O O . TYR B 1 43 ? 24.61617 56.80369 45.15784 1.000 35.79580 43 TYR B O 1
ATOM 1379 N N . VAL B 1 44 ? 25.89988 56.26780 43.39029 1.000 36.00928 44 VAL B N 1
ATOM 1380 C CA . VAL B 1 44 ? 24.89276 56.62606 42.40077 1.000 37.38438 44 VAL B CA 1
ATOM 1381 C C . VAL B 1 44 ? 24.29637 55.35438 41.81728 1.000 39.76259 44 VAL B C 1
ATOM 1382 O O . VAL B 1 44 ? 25.00103 54.55434 41.18504 1.000 42.87637 44 VAL B O 1
ATOM 1386 N N . ALA B 1 45 ? 23.00193 55.16384 42.04438 1.000 38.40817 45 ALA B N 1
ATOM 1387 C CA . ALA B 1 45 ? 22.23799 54.10504 41.39577 1.000 40.86064 45 ALA B CA 1
ATOM 1388 C C . ALA B 1 45 ? 21.57824 54.70268 40.15988 1.000 45.70477 45 ALA B C 1
ATOM 1389 O O . ALA B 1 45 ? 20.68397 55.54739 40.27420 1.000 41.92474 45 ALA B O 1
ATOM 1391 N N . ASP B 1 46 ? 22.02458 54.28489 38.97951 1.000 43.55693 46 ASP B N 1
ATOM 1392 C CA . ASP B 1 46 ? 21.50065 54.86599 37.75240 1.000 47.29475 46 ASP B CA 1
ATOM 1393 C C . ASP B 1 46 ? 20.32551 54.04796 37.23464 1.000 50.55354 46 ASP B C 1
ATOM 1394 O O . ASP B 1 46 ? 20.23682 52.83671 37.45617 1.000 49.32974 46 ASP B O 1
ATOM 1399 N N . ASN B 1 47 ? 19.41376 54.74054 36.55314 1.000 46.55005 47 ASN B N 1
ATOM 1400 C CA . ASN B 1 47 ? 18.25100 54.13351 35.90487 1.000 52.32310 47 ASN B CA 1
ATOM 1401 C C . ASN B 1 47 ? 17.42718 53.29847 36.88112 1.000 55.07651 47 ASN B C 1
ATOM 1402 O O . ASN B 1 47 ? 16.88653 52.24606 36.53253 1.000 56.22305 47 ASN B O 1
ATOM 1407 N N . LEU B 1 48 ? 17.30460 53.79221 38.11133 1.000 50.83519 48 LEU B N 1
ATOM 1408 C CA . LEU B 1 48 ? 16.61306 53.07063 39.17108 1.000 55.26333 48 LEU B CA 1
ATOM 1409 C C . LEU B 1 48 ? 15.17036 53.55301 39.26832 1.000 58.82655 48 LEU B C 1
ATOM 1410 O O . LEU B 1 48 ? 14.94611 54.73733 39.54963 1.000 57.92353 48 LEU B O 1
ATOM 1415 N N . PRO B 1 49 ? 14.17427 52.70352 39.04012 1.000 62.13237 49 PRO B N 1
ATOM 1416 C CA . PRO B 1 49 ? 12.78636 53.11359 39.30666 1.000 64.75892 49 PRO B CA 1
ATOM 1417 C C . PRO B 1 49 ? 12.55498 53.27542 40.79865 1.000 64.07501 49 PRO B C 1
ATOM 1418 O O . PRO B 1 49 ? 13.29055 52.69959 41.61399 1.000 67.46268 49 PRO B O 1
ATOM 1422 N N . PRO B 1 50 ? 11.55846 54.07193 41.19249 1.000 67.48637 50 PRO B N 1
ATOM 1423 C CA . PRO B 1 50 ? 11.45796 54.49183 42.60274 1.000 68.25594 50 PRO B CA 1
ATOM 1424 C C . PRO B 1 50 ? 11.41121 53.36248 43.61889 1.000 67.32383 50 PRO B C 1
ATOM 1425 O O . PRO B 1 50 ? 11.90729 53.54078 44.73758 1.000 66.06250 50 PRO B O 1
ATOM 1429 N N . GLN B 1 51 ? 10.83469 52.20937 43.27772 1.000 70.19766 51 GLN B N 1
ATOM 1430 C CA . GLN B 1 51 ? 10.60652 51.18246 44.29021 1.000 69.94929 51 GLN B CA 1
ATOM 1431 C C . GLN B 1 51 ? 11.91269 50.71158 44.92075 1.000 69.19919 51 GLN B C 1
ATOM 1432 O O . GLN B 1 51 ? 11.95543 50.41440 46.11924 1.000 71.23743 51 GLN B O 1
ATOM 1438 N N . LEU B 1 52 ? 12.99569 50.66310 44.14157 1.000 67.55781 52 LEU B N 1
ATOM 1439 C CA . LEU B 1 52 ? 14.26729 50.18223 44.67272 1.000 67.02304 52 LEU B CA 1
ATOM 1440 C C . LEU B 1 52 ? 14.86881 51.11440 45.71603 1.000 65.07068 52 LEU B C 1
ATOM 1441 O O . LEU B 1 52 ? 15.79076 50.70052 46.42622 1.000 60.83158 52 LEU B O 1
ATOM 1446 N N . ILE B 1 53 ? 14.38651 52.35680 45.81860 1.000 63.64884 53 ILE B N 1
ATOM 1447 C CA . ILE B 1 53 ? 15.03641 53.33744 46.68840 1.000 60.42997 53 ILE B CA 1
ATOM 1448 C C . ILE B 1 53 ? 14.96454 52.88972 48.14500 1.000 54.07306 53 ILE B C 1
ATOM 1449 O O . ILE B 1 53 ? 15.99010 52.68765 48.80306 1.000 58.02761 53 ILE B O 1
ATOM 1454 N N . THR B 1 54 ? 13.75006 52.72182 48.66906 1.000 60.28211 54 THR B N 1
ATOM 1455 C CA . THR B 1 54 ? 13.60761 52.39675 50.08709 1.000 61.04260 54 THR B CA 1
ATOM 1456 C C . THR B 1 54 ? 14.07897 50.97851 50.38545 1.000 60.08942 54 THR B C 1
ATOM 1457 O O . THR B 1 54 ? 14.65001 50.71984 51.45235 1.000 57.67029 54 THR B O 1
ATOM 1461 N N . ARG B 1 55 ? 13.84894 50.04568 49.45902 1.000 61.49607 55 ARG B N 1
ATOM 1462 C CA . ARG B 1 55 ? 14.43800 48.71900 49.60213 1.000 61.62885 55 ARG B CA 1
ATOM 1463 C C . ARG B 1 55 ? 15.95487 48.80900 49.68887 1.000 57.79213 55 ARG B C 1
ATOM 1464 O O . ARG B 1 55 ? 16.57877 48.11841 50.50054 1.000 58.19696 55 ARG B O 1
ATOM 1472 N N . MET B 1 56 ? 16.56360 49.68308 48.88126 1.000 60.44447 56 MET B N 1
ATOM 1473 C CA . MET B 1 56 ? 18.00235 49.90426 48.97945 1.000 55.92314 56 MET B CA 1
ATOM 1474 C C . MET B 1 56 ? 18.37080 50.57111 50.29885 1.000 57.53842 56 MET B C 1
ATOM 1475 O O . MET B 1 56 ? 19.35901 50.18991 50.93967 1.000 55.52917 56 MET B O 1
ATOM 1480 N N . VAL B 1 57 ? 17.59318 51.57278 50.71785 1.000 57.47124 57 VAL B N 1
ATOM 1481 C CA . VAL B 1 57 ? 17.84564 52.22339 52.00217 1.000 57.00105 57 VAL B CA 1
ATOM 1482 C C . VAL B 1 57 ? 17.69230 51.22315 53.14371 1.000 56.47014 57 VAL B C 1
ATOM 1483 O O . VAL B 1 57 ? 18.56841 51.10428 54.01090 1.000 56.18966 57 VAL B O 1
ATOM 1487 N N . ASP B 1 58 ? 16.57769 50.48137 53.15473 1.000 57.29326 58 ASP B N 1
ATOM 1488 C CA . ASP B 1 58 ? 16.36988 49.47163 54.19000 1.000 57.66391 58 ASP B CA 1
ATOM 1489 C C . ASP B 1 58 ? 17.46929 48.42025 54.15725 1.000 55.65567 58 ASP B C 1
ATOM 1490 O O . ASP B 1 58 ? 17.95170 47.98063 55.20875 1.000 52.86258 58 ASP B O 1
ATOM 1495 N N . PHE B 1 59 ? 17.87027 47.99339 52.95731 1.000 53.48781 59 PHE B N 1
ATOM 1496 C CA . PHE B 1 59 ? 18.97232 47.04619 52.85288 1.000 55.30142 59 PHE B CA 1
ATOM 1497 C C . PHE B 1 59 ? 20.25184 47.65003 53.41064 1.000 56.38219 59 PHE B C 1
ATOM 1498 O O . PHE B 1 59 ? 20.90955 47.05268 54.26702 1.000 58.88121 59 PHE B O 1
ATOM 1506 N N . GLY B 1 60 ? 20.61186 48.84591 52.94169 1.000 57.18779 60 GLY B N 1
ATOM 1507 C CA . GLY B 1 60 ? 21.82274 49.48707 53.42610 1.000 57.94544 60 GLY B CA 1
ATOM 1508 C C . GLY B 1 60 ? 21.81683 49.69686 54.92650 1.000 57.20335 60 GLY B C 1
ATOM 1509 O O . GLY B 1 60 ? 22.82591 49.46510 55.59741 1.000 60.16513 60 GLY B O 1
ATOM 1510 N N . LEU B 1 61 ? 20.67830 50.13149 55.47401 1.000 57.83406 61 LEU B N 1
ATOM 1511 C CA . LEU B 1 61 ? 20.56179 50.28676 56.92145 1.000 60.69903 61 LEU B CA 1
ATOM 1512 C C . LEU B 1 61 ? 20.78979 48.95681 57.63162 1.000 61.89598 61 LEU B C 1
ATOM 1513 O O . LEU B 1 61 ? 21.56355 48.87535 58.59246 1.000 63.18562 61 LEU B O 1
ATOM 1518 N N . ALA B 1 62 ? 20.13064 47.89515 57.15920 1.000 59.18040 62 ALA B N 1
ATOM 1519 C CA . ALA B 1 62 ? 20.33798 46.57430 57.74288 1.000 60.53034 62 ALA B CA 1
ATOM 1520 C C . ALA B 1 62 ? 21.73794 46.04388 57.46190 1.000 59.64886 62 ALA B C 1
ATOM 1521 O O . ALA B 1 62 ? 22.26719 45.25111 58.24697 1.000 59.84665 62 ALA B O 1
ATOM 1523 N N . ALA B 1 63 ? 22.35537 46.46918 56.36102 1.000 59.86423 63 ALA B N 1
ATOM 1524 C CA . ALA B 1 63 ? 23.65267 45.93671 55.96486 1.000 57.98341 63 ALA B CA 1
ATOM 1525 C C . ALA B 1 63 ? 24.82391 46.57915 56.69754 1.000 62.56400 63 ALA B C 1
ATOM 1526 O O . ALA B 1 63 ? 25.96166 46.12585 56.52121 1.000 65.44100 63 ALA B O 1
ATOM 1528 N N . GLY B 1 64 ? 24.58247 47.60291 57.51359 1.000 61.67614 64 GLY B N 1
ATOM 1529 C CA . GLY B 1 64 ? 25.66754 48.32959 58.14361 1.000 58.37387 64 GLY B CA 1
ATOM 1530 C C . GLY B 1 64 ? 26.57192 48.96441 57.10975 1.000 60.08601 64 GLY B C 1
ATOM 1531 O O . GLY B 1 64 ? 27.79394 48.78808 57.13881 1.000 62.66271 64 GLY B O 1
ATOM 1532 N N . SER B 1 65 ? 25.97686 49.70881 56.18542 1.000 59.29496 65 SER B N 1
ATOM 1533 C CA . SER B 1 65 ? 26.71062 50.21518 55.03743 1.000 59.28026 65 SER B CA 1
ATOM 1534 C C . SER B 1 65 ? 27.56583 51.41785 55.40857 1.000 54.13377 65 SER B C 1
ATOM 1535 O O . SER B 1 65 ? 27.17328 52.25770 56.22398 1.000 56.66889 65 SER B O 1
ATOM 1538 N N . ARG B 1 66 ? 28.74730 51.49119 54.79708 1.000 53.69340 66 ARG B N 1
ATOM 1539 C CA . ARG B 1 66 ? 29.51608 52.72922 54.79965 1.000 56.44661 66 ARG B CA 1
ATOM 1540 C C . ARG B 1 66 ? 28.82324 53.82164 53.99223 1.000 53.80132 66 ARG B C 1
ATOM 1541 O O . ARG B 1 66 ? 29.13232 55.00509 54.17010 1.000 53.70165 66 ARG B O 1
ATOM 1549 N N . ILE B 1 67 ? 27.88831 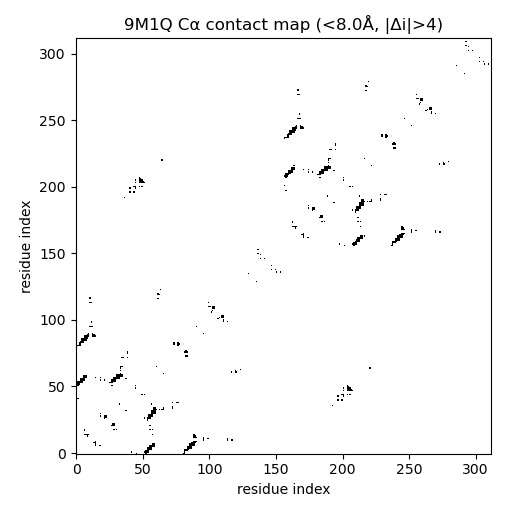53.44754 53.12287 1.000 51.32740 67 ILE B N 1
ATOM 1550 C CA . ILE B 1 67 ? 27.23607 54.38712 52.21510 1.000 48.49791 67 ILE B CA 1
ATOM 1551 C C . ILE B 1 67 ? 26.22557 55.20877 53.00544 1.000 43.90811 67 ILE B C 1
ATOM 1552 O O . ILE B 1 67 ? 25.19269 54.69461 53.43831 1.000 45.42752 67 ILE B O 1
ATOM 1557 N N . THR B 1 68 ? 26.52061 56.49385 53.18553 1.000 40.07538 68 THR B N 1
ATOM 1558 C CA . THR B 1 68 ? 25.61296 57.42796 53.83265 1.000 41.86156 68 THR B CA 1
ATOM 1559 C C . THR B 1 68 ? 25.04783 58.46146 52.86455 1.000 40.92614 68 THR B C 1
ATOM 1560 O O . THR B 1 68 ? 24.25058 59.31209 53.27587 1.000 40.72291 68 THR B O 1
ATOM 1564 N N . GLN B 1 69 ? 25.46081 58.42658 51.60127 1.000 39.25016 69 GLN B N 1
ATOM 1565 C CA . GLN B 1 69 ? 25.04095 59.40172 50.59324 1.000 35.81382 69 GLN B CA 1
ATOM 1566 C C . GLN B 1 69 ? 24.62189 58.62509 49.35230 1.000 33.02472 69 GLN B C 1
ATOM 1567 O O . GLN B 1 69 ? 25.47629 58.11328 48.62332 1.000 35.29952 69 GLN B O 1
ATOM 1573 N N . LEU B 1 70 ? 23.31409 58.53610 49.12689 1.000 33.03708 70 LEU B N 1
ATOM 1574 C CA . LEU B 1 70 ? 22.74821 57.76509 48.02848 1.000 31.33968 70 LEU B CA 1
ATOM 1575 C C . LEU B 1 70 ? 22.08702 58.71712 47.04346 1.000 29.02540 70 LEU B C 1
ATOM 1576 O O . LEU B 1 70 ? 21.19517 59.47856 47.42206 1.000 30.83608 70 LEU B O 1
ATOM 1581 N N . ALA B 1 71 ? 22.51231 58.66182 45.78998 1.000 30.07970 71 ALA B N 1
ATOM 1582 C CA . ALA B 1 71 ? 21.88562 59.41889 44.71223 1.000 30.31152 71 ALA B CA 1
ATOM 1583 C C . ALA B 1 71 ? 21.28295 58.44651 43.70854 1.000 33.78527 71 ALA B C 1
ATOM 1584 O O . ALA B 1 71 ? 21.87882 57.40802 43.39908 1.000 33.93555 71 ALA B O 1
ATOM 1586 N N . VAL B 1 72 ? 20.08693 58.76376 43.22571 1.000 28.59250 72 VAL B N 1
ATOM 1587 C CA . VAL B 1 72 ? 19.34947 57.89685 42.32182 1.000 31.08960 72 VAL B CA 1
ATOM 1588 C C . VAL B 1 72 ? 19.00291 58.69921 41.08080 1.000 34.92160 72 VAL B C 1
ATOM 1589 O O . VAL B 1 72 ? 18.40518 59.77794 41.18603 1.000 30.30321 72 VAL B O 1
ATOM 1593 N N . VAL B 1 73 ? 19.38723 58.19054 39.91481 1.000 31.54111 73 VAL B N 1
ATOM 1594 C CA . VAL B 1 73 ? 18.87816 58.71746 38.65010 1.000 31.33973 73 VAL B CA 1
ATOM 1595 C C . VAL B 1 73 ? 17.64014 57.90535 38.31832 1.000 38.85214 73 VAL B C 1
ATOM 1596 O O . VAL B 1 73 ? 17.72815 56.70478 38.04273 1.000 38.45706 73 VAL B O 1
ATOM 1600 N N . MET B 1 74 ? 16.48700 58.56149 38.34686 1.000 36.94784 74 MET B N 1
ATOM 1601 C CA . MET B 1 74 ? 15.22242 57.85235 38.39949 1.000 43.33188 74 MET B CA 1
ATOM 1602 C C . MET B 1 74 ? 14.82184 57.37406 37.01628 1.000 48.44828 74 MET B C 1
ATOM 1603 O O . MET B 1 74 ? 14.90130 58.12253 36.03789 1.000 45.20667 74 MET B O 1
ATOM 1608 N N . ASP B 1 75 ? 14.41383 56.10834 36.95020 1.000 52.12232 75 ASP B N 1
ATOM 1609 C CA . ASP B 1 75 ? 13.88722 55.46870 35.74617 1.000 55.99873 75 ASP B CA 1
ATOM 1610 C C . ASP B 1 75 ? 12.39355 55.77885 35.68754 1.000 58.96292 75 ASP B C 1
ATOM 1611 O O . ASP B 1 75 ? 11.56542 55.06282 36.25176 1.000 60.67476 75 ASP B O 1
ATOM 1616 N N . VAL B 1 76 ? 12.04240 56.86690 34.99528 1.000 57.96499 76 VAL B N 1
ATOM 1617 C CA . VAL B 1 76 ? 10.66294 57.35097 34.96792 1.000 61.70892 76 VAL B CA 1
ATOM 1618 C C . VAL B 1 76 ? 9.87099 56.84588 33.76249 1.000 65.73696 76 VAL B C 1
ATOM 1619 O O . VAL B 1 76 ? 8.63165 56.78770 33.83178 1.000 65.48867 76 VAL B O 1
ATOM 1623 N N . ARG B 1 77 ? 10.54234 56.49048 32.66178 1.000 65.45567 77 ARG B N 1
ATOM 1624 C CA . ARG B 1 77 ? 9.89590 55.96419 31.45480 1.000 64.46981 77 ARG B CA 1
ATOM 1625 C C . ARG B 1 77 ? 9.36490 54.54478 31.63292 1.000 71.40450 77 ARG B C 1
ATOM 1626 O O . ARG B 1 77 ? 9.41068 53.74070 30.69837 1.000 71.73863 77 ARG B O 1
ATOM 1634 N N . SER B 1 78 ? 8.89528 54.20060 32.83115 1.000 74.88975 78 SER B N 1
ATOM 1635 C CA . SER B 1 78 ? 8.49633 52.84393 33.16603 1.000 76.13469 78 SER B CA 1
ATOM 1636 C C . SER B 1 78 ? 7.01954 52.79901 33.51580 1.000 79.74535 78 SER B C 1
ATOM 1637 O O . SER B 1 78 ? 6.50745 53.68860 34.20342 1.000 80.30489 78 SER B O 1
ATOM 1640 N N . ARG B 1 79 ? 6.34555 51.74059 33.05104 1.000 78.17870 79 ARG B N 1
ATOM 1641 C CA . ARG B 1 79 ? 4.97600 51.47853 33.48044 1.000 80.77670 79 ARG B CA 1
ATOM 1642 C C . ARG B 1 79 ? 4.87648 51.42133 34.99911 1.000 81.48553 79 ARG B C 1
ATOM 1643 O O . ARG B 1 79 ? 3.83944 51.77982 35.57007 1.000 82.41569 79 ARG B O 1
ATOM 1651 N N . GLY B 1 80 ? 5.94642 50.98981 35.66707 1.000 79.47574 80 GLY B N 1
ATOM 1652 C CA . GLY B 1 80 ? 5.99225 50.96162 37.11498 1.000 79.29800 80 GLY B CA 1
ATOM 1653 C C . GLY B 1 80 ? 6.48703 52.26295 37.71107 1.000 81.35137 80 GLY B C 1
ATOM 1654 O O . GLY B 1 80 ? 7.57614 52.31788 38.29224 1.000 83.14152 80 GLY B O 1
ATOM 1655 N N . PHE B 1 81 ? 5.68351 53.31739 37.56465 1.000 80.77510 81 PHE B N 1
ATOM 1656 C CA . PHE B 1 81 ? 5.97712 54.64253 38.09932 1.000 76.21360 81 PHE B CA 1
ATOM 1657 C C . PHE B 1 81 ? 4.77081 55.54855 37.89622 1.000 73.35776 81 PHE B C 1
ATOM 1658 O O . PHE B 1 81 ? 4.45161 55.91326 36.76139 1.000 74.35168 81 PHE B O 1
ATOM 1666 N N . THR B 1 82 ? 4.08858 55.91263 38.97823 1.000 72.75999 82 THR B N 1
ATOM 1667 C CA . THR B 1 82 ? 2.99438 56.86639 38.87639 1.000 71.29919 82 THR B CA 1
ATOM 1668 C C . THR B 1 82 ? 3.54017 58.24074 38.48131 1.000 69.76327 82 THR B C 1
ATOM 1669 O O . THR B 1 82 ? 4.73351 58.42227 38.23971 1.000 70.54560 82 THR B O 1
ATOM 1673 N N . GLY B 1 83 ? 2.65280 59.23258 38.41490 1.000 71.36966 83 GLY B N 1
ATOM 1674 C CA . GLY B 1 83 ? 3.06615 60.53880 37.93017 1.000 65.86557 83 GLY B CA 1
ATOM 1675 C C . GLY B 1 83 ? 3.87569 61.34709 38.92725 1.000 61.75808 83 GLY B C 1
ATOM 1676 O O . GLY B 1 83 ? 4.69258 62.18304 38.53190 1.000 58.55347 83 GLY B O 1
ATOM 1677 N N . ASP B 1 84 ? 3.67352 61.11632 40.21812 1.000 62.78443 84 ASP B N 1
ATOM 1678 C CA . ASP B 1 84 ? 4.23132 61.96602 41.26000 1.000 59.51769 84 ASP B CA 1
ATOM 1679 C C . ASP B 1 84 ? 5.28918 61.21162 42.06577 1.000 65.08334 84 ASP B C 1
ATOM 1680 O O . ASP B 1 84 ? 5.52443 60.01540 41.87128 1.000 65.79782 84 ASP B O 1
ATOM 1685 N N . LEU B 1 85 ? 5.93402 61.93674 42.98298 1.000 60.48600 85 LEU B N 1
ATOM 1686 C CA . LEU B 1 85 ? 6.88865 61.36344 43.92346 1.000 59.26084 85 LEU B CA 1
ATOM 1687 C C . LEU B 1 85 ? 6.34959 61.31667 45.34648 1.000 61.14945 85 LEU B C 1
ATOM 1688 O O . LEU B 1 85 ? 7.09928 60.98341 46.27208 1.000 60.42912 85 LEU B O 1
ATOM 1693 N N . ASP B 1 86 ? 5.07400 61.65495 45.55050 1.000 63.50134 86 ASP B N 1
ATOM 1694 C CA . ASP B 1 86 ? 4.53481 61.70832 46.90559 1.000 63.98459 86 ASP B CA 1
ATOM 1695 C C . ASP B 1 86 ? 4.51680 60.34131 47.57424 1.000 62.59702 86 ASP B C 1
ATOM 1696 O O . ASP B 1 86 ? 4.52664 60.26630 48.80732 1.000 62.95047 86 ASP B O 1
ATOM 1701 N N . SER B 1 87 ? 4.49550 59.26147 46.79225 1.000 61.77775 87 SER B N 1
ATOM 1702 C CA . SER B 1 87 ? 4.61540 57.93075 47.37465 1.000 62.37629 87 SER B CA 1
ATOM 1703 C C . SER B 1 87 ? 6.01352 57.70485 47.93651 1.000 62.31808 87 SER B C 1
ATOM 1704 O O . SER B 1 87 ? 6.16911 57.15198 49.03306 1.000 58.90997 87 SER B O 1
ATOM 1707 N N . VAL B 1 88 ? 7.04247 58.13150 47.19911 1.000 59.25162 88 VAL B N 1
ATOM 1708 C CA . VAL B 1 88 ? 8.41481 57.94235 47.65368 1.000 56.70244 88 VAL B CA 1
ATOM 1709 C C . VAL B 1 88 ? 8.69815 58.80646 48.87423 1.000 52.02760 88 VAL B C 1
ATOM 1710 O O . VAL B 1 88 ? 9.34113 58.35998 49.83217 1.000 53.21474 88 VAL B O 1
ATOM 1714 N N . ARG B 1 89 ? 8.22547 60.05273 48.86547 1.000 52.20932 89 ARG B N 1
ATOM 1715 C CA . ARG B 1 89 ? 8.52337 60.95755 49.97103 1.000 51.73714 89 ARG B CA 1
ATOM 1716 C C . ARG B 1 89 ? 7.90872 60.45876 51.27863 1.000 55.52748 89 ARG B C 1
ATOM 1717 O O . ARG B 1 89 ? 8.57078 60.44593 52.32236 1.000 51.07597 89 ARG B O 1
ATOM 1725 N N . ASN B 1 90 ? 6.63938 60.04158 51.23897 1.000 58.19286 90 ASN B N 1
ATOM 1726 C CA . ASN B 1 90 ? 5.97958 59.55877 52.45093 1.000 57.96386 90 ASN B CA 1
ATOM 1727 C C . ASN B 1 90 ? 6.65995 58.30758 52.99157 1.000 56.55777 90 ASN B C 1
ATOM 1728 O O . ASN B 1 90 ? 6.87063 58.18138 54.20346 1.000 58.05330 90 ASN B O 1
ATOM 1733 N N . GLU B 1 91 ? 7.02477 57.37747 52.10655 1.000 56.38981 91 GLU B N 1
ATOM 1734 C CA . GLU B 1 91 ? 7.69067 56.15743 52.55127 1.000 56.36749 91 GLU B CA 1
ATOM 1735 C C . GLU B 1 91 ? 9.05894 56.45648 53.16305 1.000 56.64697 91 GLU B C 1
ATOM 1736 O O . GLU B 1 91 ? 9.42349 55.88367 54.19740 1.000 55.75265 91 GLU B O 1
ATOM 1742 N N . LEU B 1 92 ? 9.83514 57.35013 52.54230 1.000 50.56865 92 LEU B N 1
ATOM 1743 C CA . LEU B 1 92 ? 11.10776 57.74143 53.14075 1.000 50.36709 92 LEU B CA 1
ATOM 1744 C C . LEU B 1 92 ? 10.90490 58.50250 54.44271 1.000 48.54464 92 LEU B C 1
ATOM 1745 O O . LEU B 1 92 ? 11.75633 58.43690 55.33397 1.000 46.14167 92 LEU B O 1
ATOM 1750 N N . ALA B 1 93 ? 9.78974 59.22804 54.56257 1.000 53.14650 93 ALA B N 1
ATOM 1751 C CA . ALA B 1 93 ? 9.50591 59.97652 55.78261 1.000 53.57468 93 ALA B CA 1
ATOM 1752 C C . ALA B 1 93 ? 9.39172 59.04948 56.98564 1.000 53.24157 93 ALA B C 1
ATOM 1753 O O . ALA B 1 93 ? 9.85668 59.38321 58.08196 1.000 53.81687 93 ALA B O 1
ATOM 1755 N N . THR B 1 94 ? 8.79843 57.87058 56.79650 1.000 55.53421 94 THR B N 1
ATOM 1756 C CA . THR B 1 94 ? 8.71492 56.89626 57.88126 1.000 57.24875 94 THR B CA 1
ATOM 1757 C C . THR B 1 94 ? 10.06944 56.31230 58.25087 1.000 57.88054 94 THR B C 1
ATOM 1758 O O . THR B 1 94 ? 10.12861 55.45055 59.13362 1.000 63.19637 94 THR B O 1
ATOM 1762 N N . ARG B 1 95 ? 11.14666 56.74391 57.59227 1.000 53.56186 95 ARG B N 1
ATOM 1763 C CA . ARG B 1 95 ? 12.50351 56.35552 57.94784 1.000 50.30199 95 ARG B CA 1
ATOM 1764 C C . ARG B 1 95 ? 13.36821 57.55554 58.30827 1.000 45.49082 95 ARG B C 1
ATOM 1765 O O . ARG B 1 95 ? 14.59787 57.42949 58.33319 1.000 48.28479 95 ARG B O 1
ATOM 1773 N N . ALA B 1 96 ? 12.75561 58.71509 58.57268 1.000 47.49468 96 ALA B N 1
ATOM 1774 C CA . ALA B 1 96 ? 13.45020 59.93736 58.98335 1.000 47.19373 96 ALA B CA 1
ATOM 1775 C C . ALA B 1 96 ? 14.36983 60.48034 57.89035 1.000 45.51277 96 ALA B C 1
ATOM 1776 O O . ALA B 1 96 ? 15.40968 61.07241 58.18527 1.000 44.91651 96 ALA B O 1
ATOM 1778 N N . ILE B 1 97 ? 13.99123 60.30454 56.62486 1.000 47.68437 97 ILE B N 1
ATOM 1779 C CA . ILE B 1 97 ? 14.77602 60.76835 55.48417 1.000 37.10775 97 ILE B CA 1
ATOM 1780 C C . ILE B 1 97 ? 13.90628 61.69470 54.64982 1.000 39.36077 97 ILE B C 1
ATOM 1781 O O . ILE B 1 97 ? 12.79001 61.32236 54.27262 1.000 40.58497 97 ILE B O 1
ATOM 1786 N N . THR B 1 98 ? 14.41594 62.89575 54.36692 1.000 40.88562 98 THR B N 1
ATOM 1787 C CA . THR B 1 98 ? 13.79687 63.80424 53.40575 1.000 42.19106 98 THR B CA 1
ATOM 1788 C C . THR B 1 98 ? 14.65135 63.83300 52.14458 1.000 33.71226 98 THR B C 1
ATOM 1789 O O . THR B 1 98 ? 15.76221 64.37333 52.17307 1.000 35.66807 98 THR B O 1
ATOM 1793 N N . PRO B 1 99 ? 14.20122 63.26304 51.03440 1.000 35.21699 99 PRO B N 1
ATOM 1794 C CA . PRO B 1 99 ? 15.02677 63.29057 49.82058 1.000 35.05609 99 PRO B CA 1
ATOM 1795 C C . PRO B 1 99 ? 15.11402 64.69683 49.26117 1.000 31.99020 99 PRO B C 1
ATOM 1796 O O . PRO B 1 99 ? 14.23776 65.53486 49.48383 1.000 35.26163 99 PRO B O 1
ATOM 1800 N N . ARG B 1 100 ? 16.19091 64.95035 48.52721 1.000 30.54212 100 ARG B N 1
ATOM 1801 C CA . ARG B 1 100 ? 16.36067 66.19936 47.79289 1.000 29.10436 100 ARG B CA 1
ATOM 1802 C C . ARG B 1 100 ? 16.23469 65.87849 46.30914 1.000 28.76602 100 ARG B C 1
ATOM 1803 O O . ARG B 1 100 ? 16.95588 65.01569 45.80633 1.000 29.30526 100 ARG B O 1
ATOM 1811 N N . VAL B 1 101 ? 15.29800 66.53456 45.63015 1.000 25.21386 101 VAL B N 1
ATOM 1812 C CA . VAL B 1 101 ? 14.97209 66.23283 44.23475 1.000 25.98048 101 VAL B CA 1
ATOM 1813 C C . VAL B 1 101 ? 15.58846 67.29102 43.32351 1.000 26.02960 101 VAL B C 1
ATOM 1814 O O . VAL B 1 101 ? 15.33943 68.49406 43.48008 1.000 23.30360 101 VAL B O 1
ATOM 1818 N N . VAL B 1 102 ? 16.36965 66.84707 42.33572 1.000 22.25345 102 VAL B N 1
ATOM 1819 C CA . VAL B 1 102 ? 17.00840 67.72561 41.35965 1.000 21.25659 102 VAL B CA 1
ATOM 1820 C C . VAL B 1 102 ? 16.34779 67.47030 40.00853 1.000 26.76320 102 VAL B C 1
ATOM 1821 O O . VAL B 1 102 ? 16.21318 66.31507 39.59296 1.000 25.49117 102 VAL B O 1
ATOM 1825 N N . PHE B 1 103 ? 15.91255 68.53657 39.32921 1.000 20.37831 103 PHE B N 1
ATOM 1826 C CA . PHE B 1 103 ? 15.24756 68.41164 38.03866 1.000 21.36749 103 PHE B CA 1
ATOM 1827 C C . PHE B 1 103 ? 16.05097 69.14597 36.97328 1.000 23.39200 103 PHE B C 1
ATOM 1828 O O . PHE B 1 103 ? 16.26751 70.35851 37.07843 1.000 21.34951 103 PHE B O 1
ATOM 1836 N N . MET B 1 104 ? 16.43221 68.43072 35.92170 1.000 19.47184 104 MET B N 1
ATOM 1837 C CA . MET B 1 104 ? 17.22133 68.99142 34.82290 1.000 21.31642 104 MET B CA 1
ATOM 1838 C C . MET B 1 104 ? 16.32532 69.34214 33.63896 1.000 22.64047 104 MET B C 1
ATOM 1839 O O . MET B 1 104 ? 15.56893 68.49688 33.15235 1.000 21.38314 104 MET B O 1
ATOM 1844 N N . GLU B 1 105 ? 16.45021 70.56474 33.13153 1.000 22.27439 105 GLU B N 1
ATOM 1845 C CA . GLU B 1 105 ? 15.66258 70.93553 31.95847 1.000 22.55909 105 GLU B CA 1
ATOM 1846 C C . GLU B 1 105 ? 16.46455 71.89676 31.09578 1.000 22.67376 105 GLU B C 1
ATOM 1847 O O . GLU B 1 105 ? 17.55445 72.34858 31.46103 1.000 22.41865 105 GLU B O 1
ATOM 1853 N N . ALA B 1 106 ? 15.93188 72.15380 29.91061 1.000 23.48597 106 ALA B N 1
ATOM 1854 C CA . ALA B 1 106 ? 16.55869 73.05903 28.95646 1.000 22.67781 106 ALA B CA 1
ATOM 1855 C C . ALA B 1 106 ? 15.52910 73.36055 27.88924 1.000 26.41976 106 ALA B C 1
ATOM 1856 O O . ALA B 1 106 ? 14.50738 72.67325 27.77680 1.000 25.66146 106 ALA B O 1
ATOM 1858 N N . SER B 1 107 ? 15.80950 74.40610 27.11898 1.000 28.21874 107 SER B N 1
ATOM 1859 C CA . SER B 1 107 ? 14.92268 74.78225 26.02973 1.000 31.86003 107 SER B CA 1
ATOM 1860 C C . SER B 1 107 ? 14.88057 73.69177 24.96271 1.000 30.61216 107 SER B C 1
ATOM 1861 O O . SER B 1 107 ? 15.80645 72.88274 24.80449 1.000 28.14053 107 SER B O 1
ATOM 1864 N N . ASP B 1 108 ? 13.78087 73.68445 24.20013 1.000 30.69964 108 ASP B N 1
ATOM 1865 C CA . ASP B 1 108 ? 13.67759 72.74734 23.08869 1.000 32.19953 108 ASP B CA 1
ATOM 1866 C C . ASP B 1 108 ? 14.84951 72.89407 22.12646 1.000 29.49104 108 ASP B C 1
ATOM 1867 O O . ASP B 1 108 ? 15.37549 71.89788 21.62712 1.000 30.57960 108 ASP B O 1
ATOM 1872 N N . ASP B 1 109 ? 15.28418 74.12903 21.85904 1.000 32.55661 109 ASP B N 1
ATOM 1873 C CA . ASP B 1 109 ? 16.38684 74.31166 20.92089 1.000 30.37586 109 ASP B CA 1
ATOM 1874 C C . ASP B 1 109 ? 17.66325 73.67336 21.44840 1.000 32.71153 109 ASP B C 1
ATOM 1875 O O . ASP B 1 109 ? 18.40337 73.03788 20.69695 1.000 30.21095 109 ASP B O 1
ATOM 1880 N N . THR B 1 110 ? 17.94033 73.83051 22.74201 1.000 29.21614 110 THR B N 1
ATOM 1881 C CA . THR B 1 110 ? 19.12903 73.19003 23.28688 1.000 27.75807 110 THR B CA 1
ATOM 1882 C C . THR B 1 110 ? 19.00295 71.67553 23.25343 1.000 25.95863 110 THR B C 1
ATOM 1883 O O . THR B 1 110 ? 19.97833 70.97829 22.97207 1.000 27.26846 110 THR B O 1
ATOM 1887 N N . LEU B 1 111 ? 17.82208 71.14157 23.56755 1.000 26.84854 111 LEU B N 1
ATOM 1888 C CA . LEU B 1 111 ? 17.68680 69.69148 23.62225 1.000 24.99660 111 LEU B CA 1
ATOM 1889 C C . LEU B 1 111 ? 17.80877 69.07622 22.23875 1.000 25.69497 111 LEU B C 1
ATOM 1890 O O . LEU B 1 111 ? 18.36134 67.98109 22.09341 1.000 26.88677 111 LEU B O 1
ATOM 1895 N N . VAL B 1 112 ? 17.31045 69.77430 21.21713 1.000 29.02191 112 VAL B N 1
ATOM 1896 C CA . VAL B 1 112 ? 17.43613 69.27561 19.84923 1.000 26.29130 112 VAL B CA 1
ATOM 1897 C C . VAL B 1 112 ? 18.89497 69.30180 19.40668 1.000 27.58195 112 VAL B C 1
ATOM 1898 O O . VAL B 1 112 ? 19.39451 68.34071 18.81560 1.000 29.06646 112 VAL B O 1
ATOM 1902 N N . ARG B 1 113 ? 19.59678 70.40243 19.68972 1.000 29.86718 113 ARG B N 1
ATOM 1903 C CA . ARG B 1 113 ? 21.02273 70.47970 19.37870 1.000 32.02613 113 ARG B CA 1
ATOM 1904 C C . ARG B 1 113 ? 21.80732 69.34936 20.04149 1.000 29.79791 113 ARG B C 1
ATOM 1905 O O . ARG B 1 113 ? 22.70436 68.76176 19.42695 1.000 29.40315 113 ARG B O 1
ATOM 1913 N N . ARG B 1 114 ? 21.48523 69.02418 21.29579 1.000 28.82468 114 ARG B N 1
ATOM 1914 C CA . ARG B 1 114 ? 22.19442 67.93575 21.95601 1.000 31.51612 114 ARG B CA 1
ATOM 1915 C C . ARG B 1 114 ? 21.83653 66.58094 21.36326 1.000 31.31948 114 ARG B C 1
ATOM 1916 O O . ARG B 1 114 ? 22.69585 65.69401 21.26999 1.000 28.33349 114 ARG B O 1
ATOM 1924 N N . TYR B 1 115 ? 20.56694 66.37892 20.99812 1.000 28.06113 115 TYR B N 1
ATOM 1925 C CA . TYR B 1 115 ? 20.22137 65.12780 20.33554 1.000 27.51678 115 TYR B CA 1
ATOM 1926 C C . TYR B 1 115 ? 21.00127 64.96900 19.02481 1.000 27.74030 115 TYR B C 1
ATOM 1927 O O . TYR B 1 115 ? 21.54569 63.89337 18.74564 1.000 29.15059 115 TYR B O 1
ATOM 1936 N N . GLU B 1 116 ? 21.09188 66.03816 18.23155 1.000 26.86029 116 GLU B N 1
ATOM 1937 C CA . GLU B 1 116 ? 21.79776 65.94699 16.95101 1.000 31.62510 116 GLU B CA 1
ATOM 1938 C C . GLU B 1 116 ? 23.27730 65.65103 17.16107 1.000 34.02282 116 GLU B C 1
ATOM 1939 O O . GLU B 1 116 ? 23.88872 64.90399 16.38197 1.000 31.86545 116 GLU B O 1
ATOM 1945 N N . GLN B 1 117 ? 23.86265 66.18767 18.23311 1.000 32.79932 117 GLN B N 1
ATOM 1946 C CA . GLN B 1 117 ? 25.25423 65.86696 18.52695 1.000 32.71812 117 GLN B CA 1
ATOM 1947 C C . GLN B 1 117 ? 25.39625 64.42829 18.98593 1.000 34.22982 117 GLN B C 1
ATOM 1948 O O . GLN B 1 117 ? 26.35984 63.74998 18.61802 1.000 36.71279 117 GLN B O 1
ATOM 1954 N N . ASN B 1 118 ? 24.43895 63.94088 19.78359 1.000 30.89248 118 ASN B N 1
ATOM 1955 C CA . ASN B 1 118 ? 24.46494 62.54237 20.19862 1.000 31.39998 118 ASN B CA 1
ATOM 1956 C C . ASN B 1 118 ? 24.37612 61.60572 18.99645 1.000 32.75205 118 ASN B C 1
ATOM 1957 O O . ASN B 1 118 ? 24.99568 60.54093 19.00140 1.000 32.88591 118 ASN B O 1
ATOM 1962 N N . ARG B 1 119 ? 23.60864 61.97902 17.96412 1.000 31.62836 119 ARG B N 1
ATOM 1963 C CA . ARG B 1 119 ? 23.52455 61.13250 16.77365 1.000 30.97731 119 ARG B CA 1
ATOM 1964 C C . ARG B 1 119 ? 24.90038 60.89623 16.17288 1.000 36.33742 119 ARG B C 1
ATOM 1965 O O . ARG B 1 119 ? 25.16283 59.82059 15.62268 1.000 35.38384 119 ARG B O 1
ATOM 1973 N N . ARG B 1 120 ? 25.78605 61.89002 16.27825 1.000 37.07174 120 ARG B N 1
ATOM 1974 C CA . ARG B 1 120 ? 27.13985 61.77072 15.74725 1.000 36.71349 120 ARG B CA 1
ATOM 1975 C C . ARG B 1 120 ? 28.07201 61.08870 16.74015 1.000 38.78845 120 ARG B C 1
ATOM 1976 O O . ARG B 1 120 ? 28.79963 60.15547 16.38121 1.000 41.23291 120 ARG B O 1
ATOM 1984 N N . SER B 1 121 ? 28.05260 61.53039 17.99955 1.000 39.59161 121 SER B N 1
ATOM 1985 C CA . SER B 1 121 ? 29.08463 61.15764 18.96604 1.000 38.31158 121 SER B CA 1
ATOM 1986 C C . SER B 1 121 ? 28.69765 60.00347 19.88225 1.000 40.06228 121 SER B C 1
ATOM 1987 O O . SER B 1 121 ? 29.57998 59.25626 20.32426 1.000 38.00077 121 SER B O 1
ATOM 1990 N N . HIS B 1 122 ? 27.41102 59.84865 20.20965 1.000 36.55961 122 HIS B N 1
ATOM 1991 C CA . HIS B 1 122 ? 26.95252 58.81667 21.14220 1.000 34.69409 122 HIS B CA 1
ATOM 1992 C C . HIS B 1 122 ? 25.64730 58.21528 20.63847 1.000 38.32645 122 HIS B C 1
ATOM 1993 O O . HIS B 1 122 ? 24.59300 58.38848 21.25921 1.000 36.64799 122 HIS B O 1
ATOM 2000 N N . PRO B 1 123 ? 25.69223 57.47719 19.52197 1.000 40.15510 123 PRO B N 1
ATOM 2001 C CA . PRO B 1 123 ? 24.44119 57.03948 18.87043 1.000 38.47621 123 PRO B CA 1
ATOM 2002 C C . PRO B 1 123 ? 23.51758 56.22015 19.75787 1.000 40.99942 123 PRO B C 1
ATOM 2003 O O . PRO B 1 123 ? 22.29567 56.30391 19.58663 1.000 40.24839 123 PRO B O 1
ATOM 2007 N N . LEU B 1 124 ? 24.04715 55.43746 20.70077 1.000 43.09441 124 LEU B N 1
ATOM 2008 C CA . LEU B 1 124 ? 23.16786 54.69097 21.59568 1.000 43.99841 124 LEU B CA 1
ATOM 2009 C C . LEU B 1 124 ? 22.46145 55.61285 22.58630 1.000 44.04446 124 LEU B C 1
ATOM 2010 O O . LEU B 1 124 ? 21.34068 55.31287 23.01650 1.000 42.43208 124 LEU B O 1
ATOM 2015 N N . GLN B 1 125 ? 23.09248 56.73081 22.96359 1.000 39.70207 125 GLN B N 1
ATOM 2016 C CA . GLN B 1 125 ? 22.38190 57.73179 23.75407 1.000 39.30252 125 GLN B CA 1
ATOM 2017 C C . GLN B 1 125 ? 21.32301 58.43460 22.91763 1.000 34.87737 125 GLN B C 1
ATOM 2018 O O . GLN B 1 125 ? 20.25894 58.80456 23.43520 1.000 34.04381 125 GLN B O 1
ATOM 2024 N N . GLY B 1 126 ? 21.60341 58.65672 21.63061 1.000 33.84978 126 GLY B N 1
ATOM 2025 C CA . GLY B 1 126 ? 20.57827 59.21070 20.76256 1.000 32.45319 126 GLY B CA 1
ATOM 2026 C C . GLY B 1 126 ? 19.36629 58.30009 20.68092 1.000 33.91461 126 GLY B C 1
ATOM 2027 O O . GLY B 1 126 ? 18.22259 58.76491 20.73068 1.000 32.21422 126 GLY B O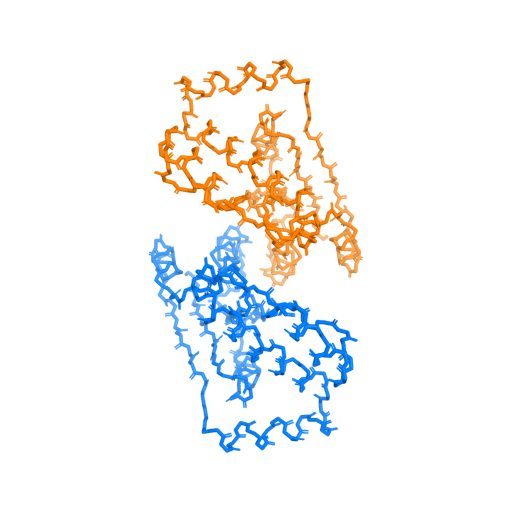 1
ATOM 2028 N N . GLU B 1 127 ? 19.60234 56.98961 20.56819 1.000 32.23884 127 GLU B N 1
ATOM 2029 C CA . GLU B 1 127 ? 18.49769 56.02969 20.54907 1.000 37.70191 127 GLU B CA 1
ATOM 2030 C C . GLU B 1 127 ? 17.75117 56.00057 21.87678 1.000 36.47539 127 GLU B C 1
ATOM 2031 O O . GLU B 1 127 ? 16.51788 55.87911 21.88888 1.000 34.05758 127 G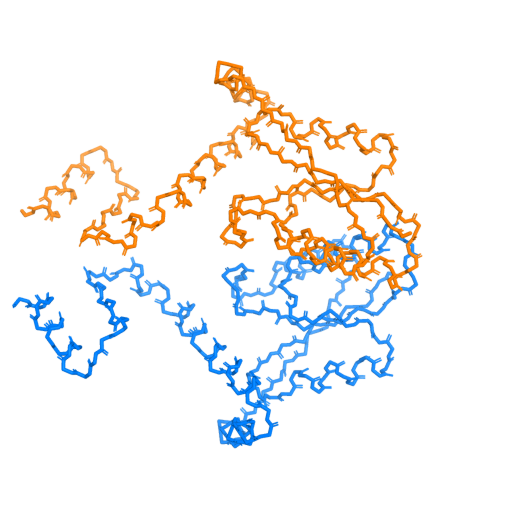LU B O 1
ATOM 2037 N N . GLN B 1 128 ? 18.46436 56.15073 22.99647 1.000 34.54649 128 GLN B N 1
ATOM 2038 C CA . GLN B 1 128 ? 17.78969 56.22300 24.28952 1.000 36.30885 128 GLN B CA 1
ATOM 2039 C C . GLN B 1 128 ? 16.89194 57.44862 24.37467 1.000 31.85890 128 GLN B C 1
ATOM 2040 O O . GLN B 1 128 ? 15.83376 57.40036 25.01044 1.000 31.59763 128 GLN B O 1
ATOM 2046 N N . THR B 1 129 ? 17.30324 58.56228 23.75199 1.000 29.76609 129 THR B N 1
ATOM 2047 C CA . THR B 1 129 ? 16.48858 59.77911 23.76468 1.000 29.40498 129 THR B CA 1
ATOM 2048 C C . THR B 1 129 ? 15.18694 59.58054 22.99203 1.000 32.70087 129 THR B C 1
ATOM 2049 O O . THR B 1 129 ? 14.10877 59.99918 23.44202 1.000 27.48264 129 THR B O 1
ATOM 2053 N N . LEU B 1 130 ? 15.26342 58.95121 21.81874 1.000 29.20299 130 LEU B N 1
ATOM 2054 C CA . LEU B 1 130 ? 14.02491 58.64296 21.10817 1.000 28.04884 130 LEU B CA 1
ATOM 2055 C C . LEU B 1 130 ? 13.14651 57.71249 21.92933 1.000 27.63839 130 LEU B C 1
ATOM 2056 O O . LEU B 1 130 ? 11.92190 57.87595 21.95993 1.000 33.28056 130 LEU B O 1
ATOM 2061 N N . ALA B 1 131 ? 13.75265 56.72890 22.59622 1.000 30.98600 131 ALA B N 1
ATOM 2062 C CA . ALA B 1 131 ? 12.98091 55.76463 23.37322 1.000 36.93392 131 ALA B CA 1
ATOM 2063 C C . ALA B 1 131 ? 12.30416 56.42537 24.56298 1.000 35.68082 131 ALA B C 1
ATOM 2064 O O . ALA B 1 131 ? 11.19367 56.03683 24.94552 1.000 31.32628 131 ALA B O 1
ATOM 2066 N N . GLU B 1 132 ? 12.96104 57.42516 25.16526 1.000 31.48284 132 GLU B N 1
ATOM 2067 C CA . GLU B 1 132 ? 12.34551 58.16465 26.26382 1.000 30.36598 132 GLU B CA 1
ATOM 2068 C C . GLU B 1 132 ? 11.17791 59.01569 25.77492 1.000 27.36560 132 GLU B C 1
ATOM 2069 O O . GLU B 1 132 ? 10.14564 59.11846 26.45557 1.000 27.47414 132 GLU B O 1
ATOM 2075 N N . GLY B 1 133 ? 11.32194 59.64002 24.60628 1.000 24.65061 133 GLY B N 1
ATOM 2076 C CA . GLY B 1 133 ? 10.23007 60.42633 24.06551 1.000 26.67253 133 GLY B CA 1
ATOM 2077 C C . GLY B 1 133 ? 9.01330 59.57420 23.73857 1.000 27.49639 133 GLY B C 1
ATOM 2078 O O . GLY B 1 133 ? 7.87716 59.96900 24.02208 1.000 25.84348 133 GLY B O 1
ATOM 2079 N N . ILE B 1 134 ? 9.23222 58.40073 23.13728 1.000 26.47544 134 ILE B N 1
ATOM 2080 C CA . ILE B 1 134 ? 8.09544 57.53502 22.78912 1.000 26.66026 134 ILE B CA 1
ATOM 2081 C C . ILE B 1 134 ? 7.44198 56.98721 24.05509 1.000 28.78414 134 ILE B C 1
ATOM 2082 O O . ILE B 1 134 ? 6.20916 56.90699 24.14928 1.000 27.40596 134 ILE B O 1
ATOM 2087 N N . ALA B 1 135 ? 8.24975 56.62176 25.05472 1.000 26.61701 135 ALA B N 1
ATOM 2088 C CA . ALA B 1 135 ? 7.68424 56.13554 26.31486 1.000 30.96712 135 ALA B CA 1
ATOM 2089 C C . ALA B 1 135 ? 6.82303 57.20187 26.97976 1.000 29.51673 135 ALA B C 1
ATOM 2090 O O . ALA B 1 135 ? 5.74419 56.90469 27.50977 1.000 27.82296 135 ALA B O 1
ATOM 2092 N N . ALA B 1 136 ? 7.28120 58.45527 26.96593 1.000 24.98802 136 ALA B N 1
ATOM 2093 C CA . ALA B 1 136 ? 6.46953 59.53092 27.52529 1.000 28.16015 136 ALA B CA 1
ATOM 2094 C C . ALA B 1 136 ? 5.17064 59.70990 26.74611 1.000 27.43605 136 ALA B C 1
ATOM 2095 O O . ALA B 1 136 ? 4.11369 59.94516 27.34334 1.000 26.08602 136 ALA B O 1
ATOM 2097 N N . GLU B 1 137 ? 5.22662 59.63043 25.40955 1.000 26.16851 137 GLU B N 1
ATOM 2098 C CA . GLU B 1 137 ? 3.99058 59.73393 24.63275 1.000 25.67013 137 GLU B CA 1
ATOM 2099 C C . GLU B 1 137 ? 3.03062 58.61763 24.99586 1.000 24.26825 137 GLU B C 1
ATOM 2100 O O . GLU B 1 137 ? 1.82245 58.85022 25.12970 1.000 27.06085 137 GLU B O 1
ATOM 2106 N N . ARG B 1 138 ? 3.54027 57.38659 25.10278 1.000 25.33891 138 ARG B N 1
ATOM 2107 C CA . ARG B 1 138 ? 2.66053 56.26891 25.44631 1.000 27.41831 138 ARG B CA 1
ATOM 2108 C C . ARG B 1 138 ? 2.02183 56.47958 26.81415 1.000 30.59327 138 ARG B C 1
ATOM 2109 O O . ARG B 1 138 ? 0.82569 56.22744 26.99543 1.000 29.43539 138 ARG B O 1
ATOM 2117 N N . ARG B 1 139 ? 2.81661 56.90899 27.80364 1.000 27.03473 139 ARG B N 1
ATOM 2118 C CA . ARG B 1 139 ? 2.24733 57.16128 29.12779 1.000 29.46325 139 ARG B CA 1
ATOM 2119 C C . ARG B 1 139 ? 1.22693 58.29702 29.08863 1.000 29.94558 139 ARG B C 1
ATOM 2120 O O . ARG B 1 139 ? 0.16216 58.20586 29.71118 1.000 31.99350 139 ARG B O 1
ATOM 2128 N N . MET B 1 140 ? 1.52192 59.37511 28.35664 1.000 25.72388 140 MET B N 1
ATOM 2129 C CA . MET B 1 140 ? 0.61310 60.51099 28.32977 1.000 29.89407 140 MET B CA 1
ATOM 2130 C C . MET B 1 140 ? -0.68990 60.16403 27.62608 1.000 30.11880 140 MET B C 1
ATOM 2131 O O . MET B 1 140 ? -1.74711 60.66041 28.01611 1.000 30.43588 140 MET B O 1
ATOM 2136 N N . LEU B 1 141 ? -0.62741 59.32289 26.59665 1.000 27.84952 141 LEU B N 1
ATOM 2137 C CA . LEU B 1 141 ? -1.80755 58.96904 25.81388 1.000 28.64018 141 LEU B CA 1
ATOM 2138 C C . LEU B 1 141 ? -2.54137 57.74029 26.34050 1.000 30.23442 141 LEU B C 1
ATOM 2139 O O . LEU B 1 141 ? -3.58553 57.37232 25.77243 1.000 28.32462 141 LEU B O 1
ATOM 2144 N N . ALA B 1 142 ? -2.04087 57.11407 27.40541 1.000 29.40178 142 ALA B N 1
ATOM 2145 C CA . ALA B 1 142 ? -2.68580 55.91433 27.93525 1.000 32.23514 142 ALA B CA 1
ATOM 2146 C C . ALA B 1 142 ? -4.16785 56.10776 28.26080 1.000 31.98186 142 ALA B C 1
ATOM 2147 O O . ALA B 1 142 ? -4.96081 55.20926 27.91852 1.000 31.14403 142 ALA B O 1
ATOM 2149 N N . PRO B 1 143 ? -4.61709 57.21083 28.88415 1.000 33.56983 143 PRO B N 1
ATOM 2150 C CA . PRO B 1 143 ? -6.07140 57.35375 29.11419 1.000 35.65273 143 PRO B CA 1
ATOM 2151 C C . PRO B 1 143 ? -6.86903 57.47022 27.82815 1.000 37.15594 143 PRO B C 1
ATOM 2152 O O . PRO B 1 143 ? -7.98759 56.94615 27.73726 1.000 35.75346 143 PRO B O 1
ATOM 2156 N N . VAL B 1 144 ? -6.32166 58.14404 26.81724 1.000 31.92748 144 VAL B N 1
ATOM 2157 C CA . VAL B 1 144 ? -7.03248 58.24537 25.54737 1.000 32.03467 144 VAL B CA 1
ATOM 2158 C C . VAL B 1 144 ? -7.10062 56.88459 24.86998 1.000 29.91854 144 VAL B C 1
ATOM 2159 O O . VAL B 1 144 ? -8.14076 56.50776 24.30824 1.000 34.10082 144 VAL B O 1
ATOM 2163 N N . ARG B 1 145 ? -5.99484 56.13368 24.89164 1.000 27.12176 145 ARG B N 1
ATOM 2164 C CA . ARG B 1 145 ? -5.98762 54.81101 24.28226 1.000 29.34536 145 ARG B CA 1
ATOM 2165 C C . ARG B 1 145 ? -7.03443 53.91966 24.92790 1.000 34.36188 145 ARG B C 1
ATOM 2166 O O . ARG B 1 145 ? -7.74087 53.16790 24.23693 1.000 29.92949 145 ARG B O 1
ATOM 2174 N N . ALA B 1 146 ? -7.15980 54.01326 26.25906 1.000 32.90053 146 ALA B N 1
ATOM 2175 C CA . ALA B 1 146 ? -8.08178 53.16874 27.01399 1.000 36.08122 146 ALA B CA 1
ATOM 2176 C C . ALA B 1 146 ? -9.54311 53.47968 26.71646 1.000 38.57910 146 ALA B C 1
ATOM 2177 O O . ALA B 1 146 ? -10.41473 52.67556 27.06162 1.000 41.97900 146 ALA B O 1
ATOM 2179 N N . THR B 1 147 ? -9.83677 54.62405 26.10355 1.000 34.98809 147 THR B N 1
ATOM 2180 C CA . THR B 1 147 ? -11.19575 54.97617 25.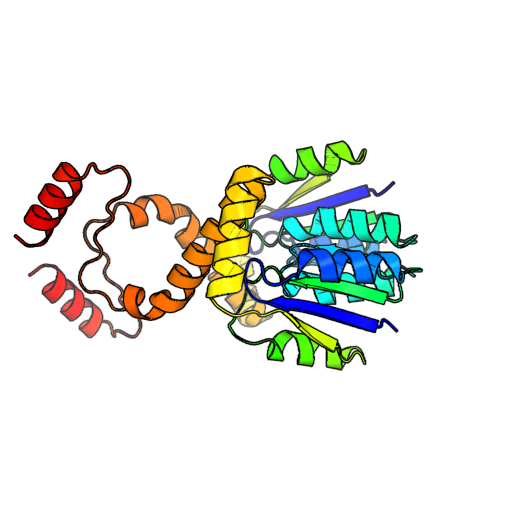71530 1.000 38.35828 147 THR B CA 1
ATOM 2181 C C . THR B 1 147 ? -11.41245 54.92889 24.20876 1.000 33.16846 147 THR B C 1
ATOM 2182 O O . THR B 1 147 ? -12.46758 55.34278 23.73632 1.000 34.02113 147 THR B O 1
ATOM 2186 N N . ALA B 1 148 ? -10.43845 54.46501 23.43437 1.000 29.22789 148 ALA B N 1
ATOM 2187 C CA . ALA B 1 148 ? -10.58626 54.53522 21.98946 1.000 24.91316 148 ALA B CA 1
ATOM 2188 C C . ALA B 1 148 ? -11.55268 53.46416 21.49037 1.000 26.16528 148 ALA B C 1
ATOM 2189 O O . ALA B 1 148 ? -11.58969 52.34497 22.01158 1.000 29.80993 148 ALA B O 1
ATOM 2191 N N . ASP B 1 149 ? -12.30850 53.80937 20.45672 1.000 23.27286 149 ASP B N 1
ATOM 2192 C CA . ASP B 1 149 ? -13.21763 52.86424 19.81253 1.000 24.49905 149 ASP B CA 1
ATOM 2193 C C . ASP B 1 149 ? -12.47670 51.97771 18.82807 1.000 26.07652 149 ASP B C 1
ATOM 2194 O O . ASP B 1 149 ? -12.88772 50.84135 18.56924 1.000 23.90716 149 ASP B O 1
ATOM 2199 N N . LEU B 1 150 ? -11.39596 52.48765 18.24603 1.000 22.94901 150 LEU B N 1
ATOM 2200 C CA . LEU B 1 150 ? -10.65934 51.76927 17.21150 1.000 21.67236 150 LEU B CA 1
ATOM 2201 C C . LEU B 1 150 ? -9.18185 52.04584 17.43075 1.000 24.40772 150 LEU B C 1
ATOM 2202 O O . LEU B 1 150 ? -8.78077 53.21300 17.51257 1.000 22.82593 150 LEU B O 1
ATOM 2207 N N . ILE B 1 151 ? -8.37935 50.99435 17.54982 1.000 21.28357 151 ILE B N 1
ATOM 2208 C CA . ILE B 1 151 ? -6.92961 51.13262 17.66008 1.000 22.08189 151 ILE B CA 1
ATOM 2209 C C . ILE B 1 151 ? -6.32157 50.52778 16.41316 1.000 22.69427 151 ILE B C 1
ATOM 2210 O O . ILE B 1 151 ? -6.61494 49.37661 16.05810 1.000 22.90029 151 ILE B O 1
ATOM 2215 N N . ILE B 1 152 ? -5.50077 51.30351 15.70856 1.000 22.22736 152 ILE B N 1
ATOM 2216 C CA . ILE B 1 152 ? -4.88159 50.82098 14.47815 1.000 21.88177 152 ILE B CA 1
ATOM 2217 C C . ILE B 1 152 ? -3.39513 50.71141 14.73800 1.000 24.21979 152 ILE B C 1
ATOM 2218 O O . ILE B 1 152 ? -2.73209 51.72711 14.98236 1.000 25.13450 152 ILE B O 1
ATOM 2223 N N . ASP B 1 153 ? -2.87456 49.47724 14.69762 1.000 25.54148 153 ASP B N 1
ATOM 2224 C CA . ASP B 1 153 ? -1.46392 49.19063 14.91471 1.000 24.45968 153 ASP B CA 1
ATOM 2225 C C . ASP B 1 153 ? -0.79226 49.10324 13.54857 1.000 27.44678 153 ASP B C 1
ATOM 2226 O O . ASP B 1 153 ? -1.09200 48.19789 12.76084 1.000 27.81453 153 ASP B O 1
ATOM 2231 N N . THR B 1 154 ? 0.10555 50.05369 13.25880 1.000 21.81557 154 THR B N 1
ATOM 2232 C CA . THR B 1 154 ? 0.71842 50.12902 11.94531 1.000 22.59395 154 THR B CA 1
ATOM 2233 C C . THR B 1 154 ? 2.14636 49.59625 11.93494 1.000 24.50164 154 THR B C 1
ATOM 2234 O O . THR B 1 154 ? 2.92146 49.92126 11.02009 1.000 24.53989 154 THR B O 1
ATOM 2238 N N . SER B 1 155 ? 2.50615 48.76901 12.92122 1.000 25.77435 155 SER B N 1
ATOM 2239 C CA . SER B 1 155 ? 3.84874 48.18575 12.94821 1.000 25.88989 155 SER B CA 1
ATOM 2240 C C . SER B 1 155 ? 4.17026 47.46446 11.64630 1.000 25.70662 155 SER B C 1
ATOM 2241 O O . SER B 1 155 ? 3.33987 46.73827 11.09771 1.000 27.76466 155 SER B O 1
ATOM 2244 N N . THR B 1 156 ? 5.40721 47.64907 11.18161 1.000 25.76750 156 THR B N 1
ATOM 2245 C CA . THR B 1 156 ? 6.02446 47.01439 10.00967 1.000 28.67806 156 THR B CA 1
ATOM 2246 C C . THR B 1 156 ? 5.48578 47.50558 8.66633 1.000 31.47095 156 THR B C 1
ATOM 2247 O O . THR B 1 156 ? 5.96755 47.04013 7.62126 1.000 33.03996 156 THR B O 1
ATOM 2251 N N . LEU B 1 157 ? 4.53540 48.43017 8.63473 1.000 27.66099 157 LEU B N 1
ATOM 2252 C CA . LEU B 1 157 ? 3.89124 48.75891 7.37075 1.000 27.70040 157 LEU B CA 1
ATOM 2253 C C . LEU B 1 157 ? 4.68013 49.80752 6.59650 1.000 29.35335 157 LEU B C 1
ATOM 2254 O O . LEU B 1 157 ? 5.19130 50.78186 7.16257 1.000 27.87602 157 LEU B O 1
ATOM 2259 N N . SER B 1 158 ? 4.74739 49.61640 5.27980 1.000 25.98448 158 SER B N 1
ATOM 2260 C CA . SER B 1 158 ? 5.28104 50.63409 4.39222 1.000 28.21135 158 SER B CA 1
ATOM 2261 C C . SER B 1 158 ? 4.32151 51.81935 4.32308 1.000 27.08248 158 SER B C 1
ATOM 2262 O O . SER B 1 158 ? 3.21219 51.78020 4.86091 1.000 27.74212 158 SER B O 1
ATOM 2265 N N . VAL B 1 159 ? 4.74947 52.88468 3.63452 1.000 28.64027 159 VAL B N 1
ATOM 2266 C CA . VAL B 1 159 ? 3.87143 54.03668 3.42856 1.000 26.83408 159 VAL B CA 1
ATOM 2267 C C . VAL B 1 159 ? 2.56393 53.59423 2.78393 1.000 28.40640 159 VAL B C 1
ATOM 2268 O O . VAL B 1 159 ? 1.46612 53.98042 3.21266 1.000 27.32519 159 VAL B O 1
ATOM 2272 N N . GLY B 1 160 ? 2.65855 52.75297 1.75713 1.000 29.92108 160 GLY B N 1
ATOM 2273 C CA . GLY B 1 160 ? 1.45027 52.28300 1.10226 1.000 28.57210 160 GLY B CA 1
ATOM 2274 C C . GLY B 1 160 ? 0.65575 51.31689 1.96316 1.000 26.03699 160 GLY B C 1
ATOM 2275 O O . GLY B 1 160 ? -0.57985 51.32880 1.94162 1.000 27.85513 160 GLY B O 1
ATOM 2276 N N . GLY B 1 161 ? 1.34899 50.44687 2.70142 1.000 26.87950 161 GLY B N 1
ATOM 2277 C CA . GLY B 1 161 ? 0.65598 49.48815 3.55032 1.000 27.41580 161 GLY B CA 1
ATOM 2278 C C . GLY B 1 161 ? -0.06149 50.16687 4.69158 1.000 27.95446 161 GLY B C 1
ATOM 2279 O O . GLY B 1 161 ? -1.14651 49.73555 5.09677 1.000 26.28276 161 GLY B O 1
ATOM 2280 N N . LEU B 1 162 ? 0.51551 51.25307 5.19450 1.000 25.82347 162 LEU B N 1
ATOM 2281 C CA . LEU B 1 162 ? -0.16478 52.11062 6.15933 1.000 27.76728 162 LEU B CA 1
ATOM 2282 C C . LEU B 1 162 ? -1.49744 52.60834 5.60545 1.000 26.88538 162 LEU B C 1
ATOM 2283 O O . LEU B 1 162 ? -2.54202 52.50814 6.26447 1.000 24.79238 162 LEU B O 1
ATOM 2288 N N . ARG B 1 163 ? -1.48453 53.13119 4.37076 1.000 25.32701 163 ARG B N 1
ATOM 2289 C CA . ARG B 1 163 ? -2.70004 53.63520 3.75215 1.000 27.18556 163 ARG B CA 1
ATOM 2290 C C . ARG B 1 163 ? -3.74121 52.52394 3.58829 1.000 25.78901 163 ARG B C 1
ATOM 2291 O O . ARG B 1 163 ? -4.92052 52.71474 3.91245 1.000 26.84061 163 ARG B O 1
ATOM 2299 N N . ASP B 1 164 ? -3.31189 51.34749 3.10539 1.000 26.44028 164 ASP B N 1
ATOM 2300 C CA . ASP B 1 164 ? -4.23870 50.22518 2.91558 1.000 26.60009 164 ASP B CA 1
ATOM 2301 C C . ASP B 1 164 ? -4.88291 49.80744 4.23457 1.000 27.00134 164 ASP B C 1
ATOM 2302 O O . ASP B 1 164 ? -6.08934 49.52345 4.28779 1.000 27.13200 164 ASP B O 1
ATOM 2307 N N . SER B 1 165 ? -4.08630 49.73910 5.30514 1.000 27.91896 165 SER B N 1
ATOM 2308 C CA . SER B 1 165 ? -4.61120 49.26273 6.58367 1.000 27.95888 165 SER B CA 1
ATOM 2309 C C . SER B 1 165 ? -5.63830 50.23067 7.14784 1.000 30.02402 165 SER B C 1
ATOM 2310 O O . SER B 1 165 ? -6.65632 49.81329 7.72116 1.000 28.29914 165 SER B O 1
ATOM 2313 N N . ILE B 1 166 ? -5.41542 51.52988 6.96535 1.000 22.87895 166 ILE B N 1
ATOM 2314 C CA . ILE B 1 166 ? -6.37173 52.50155 7.45841 1.000 23.27716 166 ILE B CA 1
ATOM 2315 C C . ILE B 1 166 ? -7.64608 52.49447 6.61279 1.000 26.65038 166 ILE B C 1
ATOM 2316 O O . ILE B 1 166 ? -8.75518 52.57217 7.14950 1.000 29.48062 166 ILE B O 1
ATOM 2321 N N . GLU B 1 167 ? -7.51264 52.41999 5.28249 1.000 26.29976 167 GLU B N 1
ATOM 2322 C CA . GLU B 1 167 ? -8.69320 52.29226 4.43291 1.000 28.86759 167 GLU B CA 1
ATOM 2323 C C . GLU B 1 167 ? -9.52962 51.09307 4.82991 1.000 29.00392 167 GLU B C 1
ATOM 2324 O O . GLU B 1 167 ? -10.76519 51.18406 4.89484 1.000 34.78137 167 GLU B O 1
ATOM 2330 N N . ARG B 1 168 ? -8.88179 49.96477 5.11883 1.000 29.08048 168 ARG B N 1
ATOM 2331 C CA . ARG B 1 168 ? -9.62622 48.77354 5.51406 1.000 32.05487 168 ARG B CA 1
ATOM 2332 C C . ARG B 1 168 ? -10.29867 48.97731 6.86455 1.000 38.25221 168 ARG B C 1
ATOM 2333 O O . ARG B 1 168 ? -11.46455 48.60280 7.05135 1.000 39.35801 168 ARG B O 1
ATOM 2341 N N . ALA B 1 169 ? -9.56630 49.56005 7.82147 1.000 32.98800 169 ALA B N 1
ATOM 2342 C CA . ALA B 1 169 ? -10.11706 49.80408 9.15091 1.000 33.13085 169 ALA B CA 1
ATOM 2343 C C . ALA B 1 169 ? -11.30880 50.75276 9.11710 1.000 36.25479 169 ALA B C 1
ATOM 2344 O O . ALA B 1 169 ? -12.22712 50.61771 9.93937 1.000 39.11416 169 ALA B O 1
ATOM 2346 N N . PHE B 1 170 ? -11.32332 51.71579 8.19440 1.000 30.40138 170 PHE B N 1
ATOM 2347 C CA . PHE B 1 170 ? -12.40204 52.69227 8.13634 1.000 33.26817 170 PHE B CA 1
ATOM 2348 C C . PHE B 1 170 ? -13.54807 52.24804 7.24270 1.000 44.35050 170 PHE B C 1
ATOM 2349 O O . PHE B 1 170 ? -14.50558 53.00800 7.07771 1.000 46.49689 170 PHE B O 1
ATOM 2357 N N . GLY B 1 171 ? -13.46433 51.05990 6.65285 1.000 43.85902 171 GLY B N 1
ATOM 2358 C CA . GLY B 1 171 ? -14.54075 50.53381 5.82605 1.000 47.44414 171 GLY B CA 1
ATOM 2359 C C . GLY B 1 171 ? -14.16884 50.43162 4.36012 1.000 54.73647 171 GLY B C 1
ATOM 2360 O O . GLY B 1 171 ? -13.45131 49.51038 3.95288 1.000 56.13178 171 GLY B O 1
#

Secondary structure (DSSP, 8-state):
--EEEEEEE-TTSSHHHHHHHHHHTT-EEEEEE-THHHHHHHHHHHHHT-S--EEEEEE--SSSS--S-SHHHHHHHHTTT---EEEEE---HHHHHHHHHHHHHH-HHHHHHHHHHHHHHHHHHHHHHHTT-S-----TT--HHHHHHHHHHHT-/--EEEEEEE-TTSSHHHHHHHHHHTT-EEEEEE-THHHHHHHHHHHHHT-S--EEEEEE--SSSS--S-SHHHHHHHHTTT---EEEEE---HHHHHHHHHHHHHH-HHHHHHHHHHHHHHHHHHHHHHHHT-S-----TT--HHHHHHHHHHHT-

Organism: Mycobacterium tuberculosis (strain ATCC 25618 / H37Rv) (NCBI:txid83332)

B-factor: mean 41.42, std 14.52, range [19.25, 83.7]

Nearest PDB structures (foldseek):
  8b0j-assembly1_D  TM=5.628E-01  e=2.274E-07  Escherichia coli K-12
  5o5q-assembly1_C  TM=6.631E-01  e=6.695E-06  Escherichia coli
  5o5q-assembly1_B  TM=5.103E-01  e=9.891E-06  Escherichia coli
  7btb-assembly1_b  TM=2.494E-01  e=8.140E-01  Saccharomyces cerevisiae S288C
  5gm2-assembly3_N  TM=3.556E-01  e=2.625E+00  Streptomyces blastmyceticus

Radius of gyration: 23.45 Å; Cα contacts (8 Å, |Δi|>4): 365; chains: 2; bounding box: 61×55×60 Å

Sequence (312 aa):
GIDVVLVTGLSGAGRGTAAKVLEDLGWYVADNLPPQLITRMVDFGLAAGSRITQLAVVMDVRSRGFTGDLDSVRNELATRAITPRVVFMEASDDTLVRRYEQNRRSHPLQGEQTLAEGIAAERRMLAPVRATADLIIDTSTLSVGGLRDSIERAFGGIDVVLVTGLSGAGRGTAAKVLEDLGWYVADNLPPQLITRMVDFGLAAGSRITQLAVVMDVRSRGFTGDLDSVRNELATRAITPRVVFMEASDDTLVRRYEQNRRSHPLQGEQTLAEGIAAERRMLAPVRATADLIIDTSTLSVGGLRDSIERAFG

InterPro domains:
  IPR005337 RapZ-like family [MF_00636] (17-300)
  IPR005337 RapZ-like family [NF003828] (19-298)
  IPR005337 RapZ-like family [PIRSF005052] (18-299)
  IPR005337 RapZ-like family [PTHR30448] (17-299)
  IPR027417 P-loop containing nucleoside triphosphate hydrolase [SSF52540] (19-168)
  IPR053930 RapZ-like, N-terminal domain [PF03668] (17-173)
  IPR053931 RapZ, C-terminal domain [PF22740] (179-298)

Solvent-accessible surface area: 19909 Å² total; per-residue (Å²): 96,17,54,0,5,0,0,15,10,76,27,26,9,23,40,44,90,17,8,146,78,25,110,128,124,55,18,56,28,3,68,79,0,20,13,71,3,0,26,68,10,0,57,1,0,90,48,0,45,24,186,19,79,68,0,0,0,12,8,20,51,98,31,156,62,46,84,75,69,32,91,72,13,96,96,95,0,65,105,49,103,8,108,5,128,57,60,115,49,122,31,70,116,86,23,28,84,129,108,37,79,83,22,141,168,59,104,74,145,100,2,107,71,28,89,31,30,35,91,20,63,101,145,120,134,85,25,88,95,132,87,106,49,156,91,86,57,111,54,76,144,71,77,134,42,17,68,160,77,15,56,83,166,44,147,96,98,17,54,0,6,0,1,16,10,75,27,26,9,23,40,47,91,18,8,150,78,26,105,127,126,54,21,58,24,4,70,91,0,11,16,69,3,0,6,71,9,0,44,0,0,90,49,1,49,24,189,17,79,66,0,0,0,12,7,24,45,110,26,167,56,45,81,74,69,31,89,73,12,97,101,74,0,64,109,76,103,10,107,5,131,57,62,117,48,122,30,67,118,87,22,29,86,134,107,38,74,86,27,140,176,60,100,72,128,108,2,101,91,30,92,29,38,37,90,18,61,101,148,118,137,88,28,91,92,130,92,101,48,155,91,88,59,109,52,77,144,70,77,135,44,17,69,158,73,14,55,83,163,43,150,95

Foldseek 3Di:
DAAEEEEEEAQQLQSPVVQVVVVVVPEDEAELAALVVVLVVVVCCVVVVHPHRYYYYHHNCLDPPHDPDCPVSQVSVVVVVYGYHYHYGYDDPVNSVVSLVVCVVVPVVSNVVNVSSVVSVVCVVCVVVVVPDPDDQDCPPHDPVRVVVSVVVRVD/DAAEEEEEEAQQLQSPVVQVVVVVVPADEAELAALVVPVVVVVCCVVVVHPHRYYYYHHNCLDPPHDDDCPVSQVVVVVVVYGYHYHYGYDDPVNSVVSLVVCVVVPVVSNVVNVVSVVSVVCVVCVVVVVPDPDDQDQPPHDPVRSVVSVVVRVD